Protein 4MK3 (pdb70)

Radius of gyration: 16.88 Å; Cα contacts (8 Å, |Δi|>4): 282; chains: 1; bounding box: 39×44×44 Å

Sequence (203 aa):
MKLYASQTSPYARKVRRVVLAEKKIDYEMIEENVWSPDTTIGRFNPLGKVPCLVMEDGGAVFDSRVIAEYADTLSPVSRLIPQGSREERLEEVRCCWEALADGLLDAALLARLEVTQRKESERSESWVQRQRSKIDAALTAMSTGLADDKTWCTGTHYTLADVAVGCALAYLDFRFPDIAWRDRHPNLVAFQEEKIEKRQSFIDTEPPR

CATH classification: 3.40.30.10 (+1 more: 1.20.1050.10)

Organism: Cupriavidus metallidurans (strain ATCC 43123 / DSM 2839 / NBRC 102507 / CH34) (NCBI:txid266264)

InterPro domains:
  IPR004045 Glutathione S-transferase, N-terminal [PF13409] (8-72)
  IPR004045 Glutathione S-transferase, N-terminal [PS50404] (1-78)
  IPR010987 Glutathione S-transferase, C-terminal-like [PS50405] (83-204)
  IPR036249 Thioredoxin-like superfamily [SSF52833] (1-100)
  IPR036282 Glutathione S-transferase, C-terminal domain superfamily [SSF47616] (73-201)
  IPR040079 Glutathione transferase family [SFLDS00019] (1-193)
  IPR050983 Glutathione S-transferase Omega/HSP26 [PTHR43968] (1-200)

Solvent-accessible surface area: 10642 Å² total; per-residue (Å²): 42,84,0,21,0,26,64,41,15,9,41,0,17,2,0,20,0,0,0,45,22,0,161,26,137,61,92,45,40,103,26,94,33,146,32,139,123,44,72,3,49,181,27,2,108,115,28,128,18,5,0,0,12,51,150,122,47,26,41,19,64,73,4,89,69,0,0,66,87,0,5,95,72,22,127,57,42,108,3,2,36,139,28,99,170,66,70,121,82,0,50,79,26,0,38,50,0,7,30,2,3,72,1,0,37,69,6,80,36,8,88,66,90,113,154,142,110,99,94,42,165,89,105,32,118,145,6,72,62,92,0,58,64,11,0,72,43,0,21,102,28,4,47,144,82,83,23,1,43,16,116,129,25,7,1,0,0,0,2,1,0,2,0,0,16,11,0,55,38,78,11,104,97,11,43,2,91,122,109,20,100,39,1,30,63,5,3,91,74,0,76,159,77,115,6,2,82,93,7,106,32,61,257

Secondary structure (DSSP, 8-state):
-EEEE-SS-HHHHHHHHHHHHHT---EEEE--TTSTT--GGGT-TT--S-EEE-TTS-EE-SHHHHHHHHHHS-SSS--S-SSHHHHHHHHHHHHHHHHHHHHHHHHHHHHHSS-GGG--HHHHHHHHHHHHHHHHHHHHHHTT-SBTTBSS--HHHHHHHHHHHHHHHH-TTS-HHHH-HHHHHHHHHHTTSHHHHTTPPP-

B-factor: mean 27.12, std 12.17, range [11.15, 83.04]

Nearest PDB structures (foldseek):
  4mk3-assembly1_A-2  TM=1.005E+00  e=9.012E-36  Cupriavidus metallidurans CH34
  3tou-assembly1_B  TM=9.951E-01  e=1.451E-26  Ralstonia solanacearum
  3r2q-assembly1_A-2  TM=9.434E-01  e=2.602E-17  Escherichia coli K-12
  3lfl-assembly2_C  TM=8.464E-01  e=3.043E-10  Homo sapiens
  3qag-assembly1_A  TM=8.583E-01  e=1.042E-09  Homo sapiens

Structure (mmCIF, N/CA/C/O backbone):
data_4MK3
#
_entry.id   4MK3
#
_cell.length_a   70.611
_cell.length_b   70.611
_cell.length_c   89.553
_cell.angle_alpha   90.000
_cell.angle_beta   90.000
_cell.angle_gamma   90.000
#
_symmetry.space_group_name_H-M   'P 41 21 2'
#
loop_
_entity.id
_entity.type
_entity.pdbx_description
1 polymer 'Glutathione S-transferase'
2 non-polymer 'MAGNESIUM ION'
3 non-polymer 'TETRAETHYLENE GLYCOL'
4 non-polymer L-GAMMA-GLUTAMYL-3-SU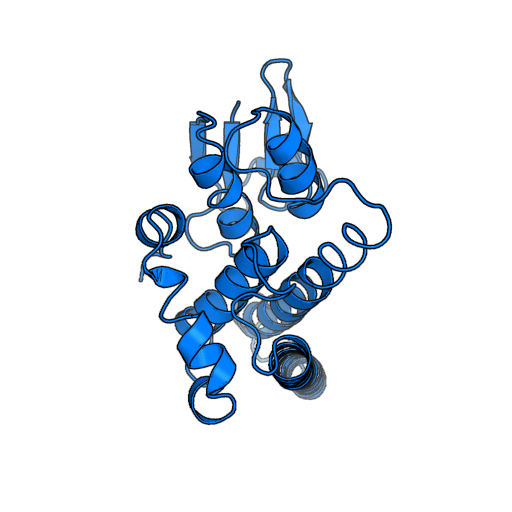LFINO-L-ALANYLGLYCINE
5 water water
#
loop_
_atom_site.group_PDB
_atom_site.id
_atom_site.type_symbol
_atom_site.label_atom_id
_atom_site.label_alt_id
_atom_site.label_comp_id
_atom_site.label_asym_id
_atom_site.label_entity_id
_atom_site.label_seq_id
_atom_site.pdbx_PDB_ins_code
_atom_site.Cartn_x
_atom_site.Cartn_y
_atom_site.Cartn_z
_atom_site.occupancy
_atom_site.B_iso_or_equiv
_atom_site.auth_seq_id
_atom_site.auth_comp_id
_atom_site.auth_asym_id
_atom_site.auth_atom_id
_atom_site.pdbx_PDB_model_num
ATOM 1 N N . MET A 1 23 ? -4.055 23.296 39.433 1.00 32.92 1 MET A N 1
ATOM 2 C CA . MET A 1 23 ? -3.964 22.006 38.684 1.00 28.15 1 MET A CA 1
ATOM 3 C C . MET A 1 23 ? -2.521 21.552 38.530 1.00 28.58 1 MET A C 1
ATOM 4 O O . MET A 1 23 ? -1.616 22.371 38.354 1.00 28.49 1 MET A O 1
ATOM 18 N N . LYS A 1 24 ? -2.326 20.242 38.547 1.00 21.02 2 LYS A N 1
ATOM 19 C CA . LYS A 1 24 ? -1.013 19.637 38.384 1.00 21.43 2 LYS A CA 1
ATOM 20 C C . LYS A 1 24 ? -1.008 18.747 37.169 1.00 22.39 2 LYS A C 1
ATOM 21 O O . LYS A 1 24 ? -1.909 17.928 36.987 1.00 21.58 2 LYS A O 1
ATOM 40 N N . LEU A 1 25 ? 0.015 18.895 36.333 1.00 18.72 3 LEU A N 1
ATOM 41 C CA . LEU A 1 25 ? 0.195 17.999 35.207 1.00 18.49 3 LEU A CA 1
ATOM 42 C C . LEU A 1 25 ? 1.399 17.112 35.442 1.00 19.46 3 LEU A C 1
ATOM 43 O O . LEU A 1 25 ? 2.537 17.591 35.533 1.00 19.86 3 LEU A O 1
ATOM 59 N N . TYR A 1 26 ? 1.124 15.820 35.557 1.00 17.83 4 TYR A N 1
ATOM 60 C CA . TYR A 1 26 ? 2.140 14.803 35.628 1.00 17.28 4 TYR A CA 1
ATOM 61 C C . TYR A 1 26 ? 2.522 14.448 34.209 1.00 18.37 4 TYR A C 1
ATOM 62 O O . TYR A 1 26 ? 1.690 14.058 33.395 1.00 18.43 4 TYR A O 1
ATOM 80 N N . ALA A 1 27 ? 3.800 14.615 33.914 1.00 17.99 5 ALA A N 1
ATOM 81 C CA . ALA A 1 27 ? 4.250 14.577 32.538 1.00 17.02 5 ALA A CA 1
ATOM 82 C C . ALA A 1 27 ? 5.740 14.392 32.505 1.00 16.81 5 ALA A C 1
ATOM 83 O O . ALA A 1 27 ? 6.362 14.240 33.522 1.00 19.96 5 ALA A O 1
ATOM 90 N N . SER A 1 28 ? 6.313 14.394 31.312 1.00 21.36 6 SER A N 1
ATOM 91 C CA . SER A 1 28 ? 7.755 14.452 31.177 1.00 21.43 6 SER A CA 1
ATOM 92 C C . SER A 1 28 ? 8.018 15.445 30.058 1.00 20.23 6 SER A C 1
ATOM 93 O O . SER A 1 28 ? 7.108 15.786 29.290 1.00 22.60 6 SER A O 1
ATOM 101 N N . GLN A 1 29 ? 9.258 15.913 29.987 1.00 21.30 7 GLN A N 1
ATOM 102 C CA . GLN A 1 29 ? 9.623 16.918 28.997 1.00 22.44 7 GLN A CA 1
ATOM 103 C C . GLN A 1 29 ? 9.823 16.301 27.618 1.00 23.46 7 GLN A C 1
ATOM 104 O O . GLN A 1 29 ? 9.914 17.031 26.622 1.00 24.08 7 GLN A O 1
ATOM 118 N N . THR A 1 30 ? 9.880 14.972 27.548 1.00 18.71 8 THR A N 1
ATOM 119 C CA . THR A 1 30 ? 10.058 14.282 26.260 1.00 19.75 8 THR A CA 1
ATOM 120 C C . THR A 1 30 ? 8.756 13.703 25.719 1.00 21.68 8 THR A C 1
ATOM 121 O O . THR A 1 30 ? 8.619 13.571 24.499 1.00 23.00 8 THR A O 1
ATOM 132 N N . SER A 1 31 ? 7.793 13.399 26.589 1.00 17.94 9 SER A N 1
ATOM 133 C CA . SER A 1 31 ? 6.560 12.718 26.188 1.00 17.69 9 SER A CA 1
ATOM 134 C C . SER A 1 31 ? 5.830 13.530 25.129 1.00 17.43 9 SER A C 1
ATOM 135 O O . SER A 1 31 ? 5.461 14.675 25.389 1.00 17.39 9 SER A O 1
ATOM 143 N N . PRO A 1 32 ? 5.597 12.935 23.944 1.00 16.86 10 PRO A N 1
ATOM 144 C CA . PRO A 1 32 ? 4.919 13.720 22.899 1.00 16.23 10 PRO A CA 1
ATOM 145 C C . PRO A 1 32 ? 3.435 13.883 23.169 1.00 15.04 10 PRO A C 1
ATOM 146 O O . PRO A 1 32 ? 2.831 14.884 22.763 1.00 15.95 10 PRO A O 1
ATOM 157 N N . TYR A 1 33 ? 2.836 12.921 23.867 1.00 15.17 11 TYR A N 1
ATOM 158 C CA . TYR A 1 33 ? 1.448 13.058 24.283 1.00 14.00 11 TYR A CA 1
ATOM 159 C C . TYR A 1 33 ? 1.324 14.163 25.317 1.00 14.05 11 TYR A C 1
ATOM 160 O O . TYR A 1 33 ? 0.360 14.930 25.302 1.00 15.19 11 TYR A O 1
ATOM 178 N N . ALA A 1 34 ? 2.271 14.220 26.240 1.00 15.66 12 ALA A N 1
ATOM 179 C CA . ALA A 1 34 ? 2.263 15.291 27.213 1.00 16.12 12 ALA A CA 1
ATOM 180 C C . ALA A 1 34 ? 2.569 16.626 26.541 1.00 14.83 12 ALA A C 1
ATOM 181 O O . ALA A 1 34 ? 2.021 17.659 26.932 1.00 15.52 12 ALA A O 1
ATOM 188 N N . ARG A 1 35 ? 3.394 16.612 25.489 1.00 15.67 13 ARG A N 1
ATOM 189 C CA . ARG A 1 35 ? 3.696 17.868 24.803 1.00 14.59 13 ARG A CA 1
ATOM 190 C C . ARG A 1 35 ? 2.443 18.436 24.157 1.00 14.82 13 ARG A C 1
ATOM 191 O O . ARG A 1 35 ? 2.213 19.635 24.190 1.00 14.73 13 ARG A O 1
ATOM 212 N N . LYS A 1 36 ? 1.625 17.563 23.582 1.00 14.32 14 LYS A N 1
ATOM 213 C CA . LYS A 1 36 ? 0.349 17.999 23.030 1.00 14.14 14 LYS A CA 1
ATOM 214 C C . LYS A 1 36 ? -0.488 18.749 24.059 1.00 14.88 14 LYS A C 1
ATOM 215 O O . LYS A 1 36 ? -1.029 19.829 23.795 1.00 14.28 14 LYS A O 1
ATOM 234 N N . VAL A 1 37 ? -0.590 18.188 25.266 1.00 14.23 15 VAL A N 1
ATOM 235 C CA . VAL A 1 37 ? -1.336 18.827 26.333 1.00 15.40 15 VAL A CA 1
ATOM 236 C C . VAL A 1 37 ? -0.697 20.146 26.762 1.00 13.43 15 VAL A C 1
ATOM 237 O O . VAL A 1 37 ? -1.380 21.133 26.968 1.00 15.91 15 VAL A O 1
ATOM 250 N N A ARG A 1 38 ? 0.626 20.140 26.888 0.36 15.21 16 ARG A N 1
ATOM 251 N N B ARG A 1 38 ? 0.617 20.163 26.897 0.64 14.63 16 ARG A N 1
ATOM 252 C CA A ARG A 1 38 ? 1.377 21.330 27.262 0.36 14.52 16 ARG A CA 1
ATOM 253 C CA B ARG A 1 38 ? 1.295 21.379 27.284 0.64 14.73 16 ARG A CA 1
ATOM 254 C C A ARG A 1 38 ? 1.194 22.465 26.248 0.36 15.56 16 ARG A C 1
ATOM 255 C C B ARG A 1 38 ? 1.127 22.483 26.242 0.64 14.71 16 ARG A C 1
ATOM 256 O O A ARG A 1 38 ? 1.077 23.632 26.626 0.36 15.99 16 ARG A O 1
ATOM 257 O O B ARG A 1 38 ? 0.957 23.649 26.594 0.64 15.52 16 ARG A O 1
ATOM 298 N N . VAL A 1 39 ? 1.154 22.116 24.969 1.00 15.36 17 VAL A N 1
ATOM 299 C CA . VAL A 1 39 ? 0.901 23.099 23.912 1.00 14.62 17 VAL A CA 1
ATOM 300 C C . VAL A 1 39 ? -0.519 23.657 24.030 1.00 14.45 17 VAL A C 1
ATOM 301 O O . VAL A 1 39 ? -0.717 24.865 23.954 1.00 15.10 17 VAL A O 1
ATOM 315 N N . VAL A 1 40 ? -1.502 22.787 24.242 1.00 14.51 18 VAL A N 1
ATOM 316 C CA . VAL A 1 40 ? -2.859 23.245 24.422 1.00 14.98 18 VAL A CA 1
ATOM 317 C C . VAL A 1 40 ? -2.914 24.204 25.618 1.00 15.48 18 VAL A C 1
ATOM 318 O O . VAL A 1 40 ? -3.456 25.300 25.532 1.00 16.79 18 VAL A O 1
ATOM 331 N N . LEU A 1 41 ? -2.358 23.809 26.757 1.00 17.52 19 LEU A N 1
ATOM 332 C CA . LEU A 1 41 ? -2.417 24.682 27.928 1.00 16.56 19 LEU A CA 1
ATOM 333 C C . LEU A 1 41 ? -1.753 26.031 27.691 1.00 17.13 19 LEU A C 1
ATOM 334 O O . LEU A 1 41 ? -2.242 27.060 28.128 1.00 18.70 19 LEU A O 1
ATOM 350 N N . ALA A 1 42 ? -0.643 26.038 26.967 1.00 16.87 20 ALA A N 1
ATOM 351 C CA . ALA A 1 42 ? 0.031 27.286 26.641 1.00 17.78 20 ALA A CA 1
ATOM 352 C C . ALA A 1 42 ? -0.809 28.154 25.696 1.00 17.99 20 ALA A C 1
ATOM 353 O O . ALA A 1 42 ? -0.945 29.354 25.902 1.00 20.21 20 ALA A O 1
ATOM 360 N N . GLU A 1 43 ? -1.362 27.530 24.663 1.00 18.52 21 GLU A N 1
ATOM 361 C CA . GLU A 1 43 ? -2.186 28.277 23.714 1.00 19.62 21 GLU A CA 1
ATOM 362 C C . GLU A 1 43 ? -3.388 28.916 24.415 1.00 20.70 21 GLU A C 1
ATOM 363 O O . GLU A 1 43 ? -3.778 30.047 24.079 1.00 22.14 21 GLU A O 1
ATOM 375 N N . LYS A 1 44 ? -3.951 28.198 25.392 1.00 20.69 22 LYS A N 1
ATOM 376 C CA . LYS A 1 44 ? -5.151 28.633 26.131 1.00 20.94 22 LYS A CA 1
ATOM 377 C C . LYS A 1 44 ? -4.819 29.589 27.294 1.00 24.33 22 LYS A C 1
ATOM 378 O O . LYS A 1 44 ? -5.722 30.167 27.920 1.00 24.89 22 LYS A O 1
ATOM 397 N N . LYS A 1 45 ? -3.529 29.734 27.585 1.00 24.56 23 LYS A N 1
ATOM 398 C CA . LYS A 1 45 ? -3.055 30.566 28.692 1.00 24.62 23 LYS A CA 1
ATOM 399 C C . LYS A 1 45 ? -3.615 30.089 30.035 1.00 25.55 23 LYS A C 1
ATOM 400 O O . LYS A 1 45 ? -4.012 30.894 30.894 1.00 27.36 23 LYS A O 1
ATOM 419 N N . ILE A 1 46 ? -3.624 28.772 30.206 1.00 23.72 24 ILE A N 1
ATOM 420 C CA . ILE A 1 46 ? -4.060 28.147 31.443 1.00 21.73 24 ILE A CA 1
ATOM 421 C C . ILE A 1 46 ? -2.851 27.821 32.312 1.00 24.01 24 ILE A C 1
ATOM 422 O O . ILE A 1 46 ? -1.948 27.107 31.879 1.00 25.41 24 ILE A O 1
ATOM 438 N N . ASP A 1 47 ? -2.869 28.309 33.547 1.00 26.24 25 ASP A N 1
ATOM 439 C CA . ASP A 1 47 ? -1.759 28.091 34.467 1.00 28.62 25 ASP A CA 1
ATOM 440 C C . ASP A 1 47 ? -1.885 26.711 35.090 1.00 30.88 25 ASP A C 1
ATOM 441 O O . ASP A 1 47 ? -2.989 26.232 35.343 1.00 31.33 25 ASP A O 1
ATOM 450 N N . TYR A 1 48 ? -0.749 26.063 35.293 1.00 24.28 26 TYR A N 1
ATOM 451 C CA . TYR A 1 48 ? -0.705 24.728 35.898 1.00 24.34 26 TYR A CA 1
ATOM 452 C C . TYR A 1 48 ? 0.694 24.459 36.425 1.00 27.25 26 TYR A C 1
ATOM 453 O O . TYR A 1 48 ? 1.658 25.125 36.024 1.00 24.39 26 TYR A O 1
ATOM 471 N N . GLU A 1 49 ? 0.792 23.545 37.385 1.00 24.65 27 GLU A N 1
ATOM 472 C CA . GLU A 1 49 ? 2.075 23.108 37.911 1.00 26.02 27 GLU A CA 1
ATOM 473 C C . GLU A 1 49 ? 2.534 21.907 37.116 1.00 26.26 27 GLU A C 1
ATOM 474 O O . GLU A 1 49 ? 1.785 20.955 36.942 1.00 24.84 27 GLU A O 1
ATOM 486 N N . MET A 1 50 ? 3.761 21.968 36.614 1.00 23.97 28 MET A N 1
ATOM 487 C CA . MET A 1 50 ? 4.358 20.892 35.855 1.00 20.70 28 MET A CA 1
ATOM 488 C C . MET A 1 50 ? 5.105 19.988 36.823 1.00 21.29 28 MET A C 1
ATOM 489 O O . MET A 1 50 ? 5.943 20.460 37.587 1.00 25.78 28 MET A O 1
ATOM 503 N N . ILE A 1 51 ? 4.803 18.692 36.797 1.00 22.14 29 ILE A N 1
ATOM 504 C CA . ILE A 1 51 ? 5.497 17.737 37.666 1.00 25.94 29 ILE A CA 1
ATOM 505 C C . ILE A 1 51 ? 6.107 16.643 36.801 1.00 25.90 29 ILE A C 1
ATOM 506 O O . ILE A 1 51 ? 5.377 15.833 36.219 1.00 23.96 29 ILE A O 1
ATOM 522 N N . GLU A 1 52 ? 7.435 16.623 36.686 1.00 25.41 30 GLU A N 1
ATOM 523 C CA . GLU A 1 52 ? 8.094 15.617 35.862 1.00 25.45 30 GLU A CA 1
ATOM 524 C C . GLU A 1 52 ? 8.003 14.310 36.611 1.00 21.52 30 GLU A C 1
ATOM 525 O O . GLU A 1 52 ? 8.337 14.259 37.801 1.00 26.82 30 GLU A O 1
ATOM 537 N N . GLU A 1 53 ? 7.572 13.264 35.920 1.00 20.16 31 GLU A N 1
ATOM 538 C CA . GLU A 1 53 ? 7.399 11.944 36.507 1.00 22.41 31 GLU A CA 1
ATOM 539 C C . GLU A 1 53 ? 7.964 10.921 35.530 1.00 20.18 31 GLU A C 1
ATOM 540 O O . GLU A 1 53 ? 7.550 10.907 34.366 1.00 24.40 31 GLU A O 1
ATOM 552 N N . ASN A 1 54 ? 8.927 10.115 35.968 1.00 21.49 32 ASN A N 1
ATOM 553 C CA . ASN A 1 54 ? 9.456 8.990 35.172 1.00 21.99 32 ASN A CA 1
ATOM 554 C C . ASN A 1 54 ? 8.653 7.715 35.366 1.00 21.22 32 ASN A C 1
ATOM 555 O O . ASN A 1 54 ? 8.879 6.938 36.311 1.00 22.36 32 ASN A O 1
ATOM 566 N N . VAL A 1 55 ? 7.726 7.502 34.439 1.00 20.29 33 VAL A N 1
ATOM 567 C CA . VAL A 1 55 ? 6.790 6.391 34.530 1.00 18.28 33 VAL A CA 1
ATOM 568 C C . VAL A 1 55 ? 7.445 5.029 34.349 1.00 18.65 33 VAL A C 1
ATOM 569 O O . VAL A 1 55 ? 6.830 4.011 34.635 1.00 21.62 33 VAL A O 1
ATOM 582 N N . TRP A 1 56 ? 8.690 5.004 33.873 1.00 19.39 34 TRP A N 1
ATOM 583 C CA . TRP A 1 56 ? 9.407 3.740 33.684 1.00 23.17 34 TRP A CA 1
ATOM 584 C C . TRP A 1 56 ? 10.260 3.355 34.880 1.00 23.91 34 TRP A C 1
ATOM 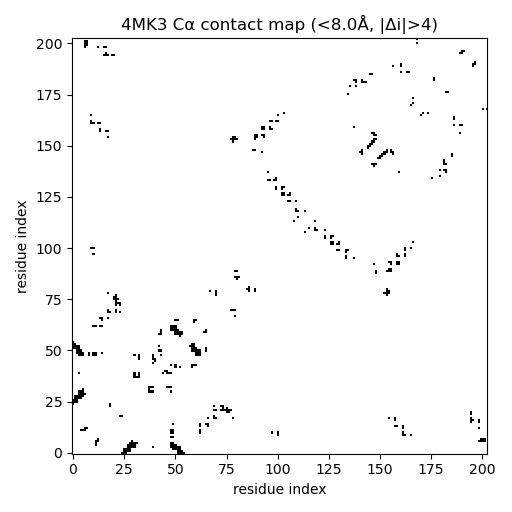585 O O . TRP A 1 56 ? 10.838 2.272 34.903 1.00 27.74 34 TRP A O 1
ATOM 606 N N . SER A 1 57 ? 10.351 4.241 35.868 1.00 22.54 35 SER A N 1
ATOM 607 C CA . SER A 1 57 ? 11.050 3.923 37.107 1.00 24.11 35 SER A CA 1
ATOM 608 C C . SER A 1 57 ? 10.209 2.986 37.973 1.00 25.60 35 SER A C 1
ATOM 609 O O . SER A 1 57 ? 8.989 3.145 38.049 1.00 24.79 35 SER A O 1
ATOM 617 N N . PRO A 1 58 ? 10.849 2.007 38.633 1.00 29.40 36 PRO A N 1
ATOM 618 C CA . PRO A 1 58 ? 10.045 1.189 39.540 1.00 34.57 36 PRO A CA 1
ATOM 619 C C . PRO A 1 58 ? 9.533 1.996 40.738 1.00 29.66 36 PRO A C 1
ATOM 620 O O . PRO A 1 58 ? 8.654 1.523 41.453 1.00 29.60 36 PRO A O 1
ATOM 631 N N . ASP A 1 59 ? 10.060 3.203 40.935 1.00 26.31 37 ASP A N 1
ATOM 632 C CA . ASP A 1 59 ? 9.628 4.078 42.027 1.00 26.67 37 ASP A CA 1
ATOM 633 C C . ASP A 1 59 ? 8.560 5.096 41.631 1.00 23.53 37 ASP A C 1
ATOM 634 O O . ASP A 1 59 ? 8.246 6.023 42.386 1.00 25.96 37 ASP A O 1
ATOM 643 N N . THR A 1 60 ? 7.991 4.941 40.448 1.00 22.22 38 THR A N 1
ATOM 644 C CA . THR A 1 60 ? 7.005 5.901 40.001 1.00 21.03 38 THR A CA 1
ATOM 645 C C . THR A 1 60 ? 5.764 5.869 40.883 1.00 22.30 38 THR A C 1
ATOM 646 O O . THR A 1 60 ? 5.371 4.815 41.353 1.00 23.64 38 THR A O 1
ATOM 657 N N . THR A 1 61 ? 5.158 7.036 41.085 1.00 24.79 39 THR A N 1
ATOM 658 C CA . THR A 1 61 ? 3.931 7.124 41.864 1.00 24.79 39 THR A CA 1
ATOM 659 C C . THR A 1 61 ? 2.760 7.502 40.983 1.00 23.84 39 THR A C 1
ATOM 660 O O . THR A 1 61 ? 1.714 7.894 41.478 1.00 22.07 39 THR A O 1
ATOM 671 N N . ILE A 1 62 ? 2.927 7.379 39.676 1.00 19.40 40 ILE A N 1
ATOM 672 C CA . ILE A 1 62 ? 1.879 7.800 38.749 1.00 18.34 40 ILE A CA 1
ATOM 673 C C . ILE A 1 62 ? 0.562 7.030 38.986 1.00 19.83 40 ILE A C 1
ATOM 674 O O . ILE A 1 62 ? -0.522 7.573 38.769 1.00 19.56 40 ILE A O 1
ATOM 690 N N . GLY A 1 63 ? 0.666 5.797 39.466 1.00 22.88 41 GLY A N 1
ATOM 691 C CA . GLY A 1 63 ? -0.494 4.952 39.713 1.00 22.71 41 GLY A CA 1
ATOM 692 C C . GLY A 1 63 ? -1.471 5.460 40.768 1.00 25.93 41 GLY A C 1
ATOM 693 O O . GLY A 1 63 ? -2.612 4.995 40.828 1.00 26.77 41 GLY A O 1
ATOM 697 N N . ARG A 1 64 ? -1.042 6.428 41.571 1.00 21.94 42 ARG A N 1
ATOM 698 C CA . ARG A 1 64 ? -1.936 7.119 42.506 1.00 26.31 42 ARG A CA 1
ATOM 699 C C . ARG A 1 64 ? -3.045 7.837 41.762 1.00 21.76 42 ARG A C 1
ATOM 700 O O . ARG A 1 64 ? -4.128 8.090 42.320 1.00 23.81 42 ARG A O 1
ATOM 721 N N . PHE A 1 65 ? -2.750 8.212 40.527 1.00 19.06 43 PHE A N 1
ATOM 722 C CA . PHE A 1 65 ? -3.578 9.138 39.774 1.00 18.59 43 PHE A CA 1
ATOM 723 C C . PHE A 1 65 ? -4.117 8.482 38.522 1.00 20.50 43 PHE A C 1
ATOM 724 O O . PHE A 1 65 ? -5.290 8.618 38.205 1.00 21.75 43 PHE A O 1
ATOM 741 N N . ASN A 1 66 ? -3.248 7.790 37.787 1.00 18.70 44 ASN A N 1
ATOM 742 C CA . ASN A 1 66 ? -3.647 7.126 36.545 1.00 16.05 44 ASN A CA 1
ATOM 743 C C . ASN A 1 66 ? -3.362 5.644 36.704 1.00 17.98 44 ASN A C 1
ATOM 744 O O . ASN A 1 66 ? -2.190 5.226 36.671 1.00 18.02 44 ASN A O 1
ATOM 755 N N . PRO A 1 67 ? -4.410 4.819 36.878 1.00 16.55 45 PRO A N 1
ATOM 756 C CA . PRO A 1 67 ? -4.172 3.382 37.030 1.00 17.36 45 PRO A CA 1
ATOM 757 C C . PRO A 1 67 ? -3.502 2.730 35.828 1.00 16.12 45 PRO A C 1
ATOM 758 O O . PRO A 1 67 ? -2.939 1.637 35.957 1.00 19.24 45 PRO A O 1
ATOM 769 N N . LEU A 1 68 ? -3.555 3.389 34.681 1.00 16.44 46 LEU A N 1
ATOM 770 C CA . LEU A 1 68 ? -2.900 2.871 33.483 1.00 15.78 46 LEU A CA 1
ATOM 771 C C . LEU A 1 68 ? -1.399 3.104 33.526 1.00 16.33 46 LEU A C 1
ATOM 772 O O . LEU A 1 68 ? -0.671 2.610 32.665 1.00 17.14 46 LEU A O 1
ATOM 788 N N . GLY A 1 69 ? -0.939 3.898 34.487 1.00 16.13 47 GLY A N 1
ATOM 789 C CA . GLY A 1 69 ? 0.488 4.071 34.678 1.00 17.05 47 GLY A CA 1
ATOM 790 C C . GLY A 1 69 ? 1.155 4.934 33.643 1.00 19.07 47 GLY A C 1
ATOM 791 O O . GLY A 1 69 ? 2.352 4.773 33.395 1.00 18.22 47 GLY A O 1
ATOM 795 N N . LYS A 1 70 ? 0.396 5.852 33.050 1.00 17.04 48 LYS A N 1
ATOM 796 C CA . LYS A 1 70 ? 0.892 6.665 31.945 1.00 16.36 48 LYS A CA 1
ATOM 797 C C . LYS A 1 70 ? 0.792 8.156 32.213 1.00 17.63 48 LYS A C 1
ATOM 798 O O . LYS A 1 70 ? -0.057 8.617 32.986 1.00 17.24 48 LYS A O 1
ATOM 817 N N . VAL A 1 71 ? 1.694 8.905 31.587 1.00 16.46 49 VAL A N 1
ATOM 818 C CA . VAL A 1 71 ? 1.569 10.349 31.489 1.00 17.49 49 VAL A CA 1
ATOM 819 C C . VAL A 1 71 ? 1.201 10.709 30.056 1.00 15.91 49 VAL A C 1
ATOM 820 O O . VAL A 1 71 ? 1.552 9.976 29.121 1.00 17.09 49 VAL A O 1
ATOM 833 N N . PRO A 1 72 ? 0.512 11.844 29.866 1.00 14.86 50 PRO A N 1
ATOM 834 C CA . PRO A 1 72 ? 0.125 12.833 30.865 1.00 15.98 50 PRO A CA 1
ATOM 835 C C . PRO A 1 72 ? -1.064 12.430 31.705 1.00 15.90 50 PRO A C 1
ATOM 836 O O . PRO A 1 72 ? -1.930 11.654 31.297 1.00 15.24 50 PRO A O 1
ATOM 847 N N . CYS A 1 73 ? -1.094 13.006 32.903 1.00 14.97 51 CYS A N 1
ATOM 848 C CA . CYS A 1 73 ? -2.243 12.887 33.783 1.00 14.43 51 CYS A CA 1
ATOM 849 C C . CYS A 1 73 ? -2.405 14.234 34.473 1.00 14.72 51 CYS A C 1
ATOM 850 O O . CYS A 1 73 ? -1.460 14.767 35.073 1.00 16.38 51 CYS A O 1
ATOM 858 N N . LEU A 1 74 ? -3.597 14.818 34.362 1.00 17.17 52 LEU A N 1
ATOM 859 C CA . LEU A 1 74 ? -3.910 16.090 34.999 1.00 17.13 52 LEU A CA 1
ATOM 860 C C . LEU A 1 74 ? -4.664 15.841 36.291 1.00 19.68 52 LEU A C 1
ATOM 861 O O . LEU A 1 74 ? -5.654 15.116 36.309 1.00 21.05 52 LEU A O 1
ATOM 877 N N . VAL A 1 75 ? -4.181 16.411 37.384 1.00 19.51 53 VAL A N 1
ATOM 878 C CA . VAL A 1 75 ? -4.794 16.223 38.678 1.00 22.74 53 VAL A CA 1
ATOM 879 C C . VAL A 1 75 ? -5.346 17.562 39.092 1.00 25.89 53 VAL A C 1
ATOM 880 O O . VAL A 1 75 ? -4.601 18.546 39.212 1.00 28.24 53 VAL A O 1
ATOM 893 N N . MET A 1 76 ? -6.659 17.592 39.299 1.00 30.74 54 MET A N 1
ATOM 894 C CA . MET A 1 76 ? -7.388 18.833 39.511 1.00 43.11 54 MET A CA 1
ATOM 895 C C . MET A 1 76 ? -7.356 19.262 40.967 1.00 42.38 54 MET A C 1
ATOM 896 O O . MET A 1 76 ? -6.928 18.510 41.864 1.00 37.99 54 MET A O 1
ATOM 910 N N . GLU A 1 77 ? -7.797 20.498 41.184 1.00 60.51 55 GLU A N 1
ATOM 911 C CA . GLU A 1 77 ? -7.754 21.132 42.498 1.00 58.60 55 GLU A CA 1
ATOM 912 C C . GLU A 1 77 ? -8.368 20.182 43.524 1.00 55.70 55 GLU A C 1
ATOM 913 O O . GLU A 1 77 ? -7.773 19.894 44.562 1.00 56.47 55 GLU A O 1
ATOM 925 N N . ASP A 1 78 ? -9.547 19.665 43.192 1.00 50.62 56 ASP A N 1
ATOM 926 C CA . ASP A 1 78 ? -10.270 18.745 44.066 1.00 52.11 56 ASP A CA 1
ATOM 927 C C . ASP A 1 78 ? -9.600 17.378 44.237 1.00 51.30 56 ASP A C 1
ATOM 928 O O . ASP A 1 78 ? -10.036 16.584 45.061 1.00 49.35 56 ASP A O 1
ATOM 937 N N . GLY A 1 79 ? -8.572 17.087 43.442 1.00 40.44 57 GLY A N 1
ATOM 938 C CA . GLY A 1 79 ? -7.890 15.805 43.536 1.00 37.62 57 GLY A CA 1
ATOM 939 C C . GLY A 1 79 ? -8.314 14.841 42.434 1.00 30.00 57 GLY A C 1
ATOM 940 O O . GLY A 1 79 ? -7.756 13.744 42.314 1.00 34.12 57 GLY A O 1
ATOM 944 N N . GLY A 1 80 ? -9.312 15.235 41.652 1.00 30.40 58 GLY A N 1
ATOM 945 C CA . GLY A 1 80 ? -9.772 14.423 40.539 1.00 29.34 58 GLY A CA 1
ATOM 946 C C . GLY A 1 80 ? -8.685 14.258 39.499 1.00 26.40 58 GLY A C 1
ATOM 947 O O . GLY A 1 80 ? -8.045 15.235 39.115 1.00 30.38 58 GLY A O 1
ATOM 951 N N . ALA A 1 81 ? -8.496 13.038 38.996 1.00 22.87 59 ALA A N 1
ATOM 952 C CA . ALA A 1 81 ? -7.457 12.764 38.007 1.00 19.39 59 ALA A CA 1
ATOM 953 C C . ALA A 1 81 ? -8.052 12.590 36.619 1.00 20.12 59 ALA A C 1
ATOM 954 O O . ALA A 1 81 ? -9.061 11.898 36.482 1.00 26.26 59 ALA A O 1
ATOM 961 N N . VAL A 1 82 ? -7.420 13.209 35.629 1.00 17.30 60 VAL A N 1
ATOM 962 C CA . VAL A 1 82 ? -7.898 13.208 34.240 1.00 16.53 60 VAL A CA 1
ATOM 963 C C . VAL A 1 82 ? -6.819 12.599 33.339 1.00 16.87 60 VAL A C 1
ATOM 964 O O . VAL A 1 82 ? -5.648 12.993 33.376 1.00 17.07 60 VAL A O 1
ATOM 977 N N . PHE A 1 83 ? -7.238 11.677 32.472 1.00 15.19 61 PHE A N 1
ATOM 978 C CA . PHE A 1 83 ? -6.375 11.059 31.474 1.00 15.31 61 PHE A CA 1
ATOM 979 C C . PHE A 1 83 ? -7.315 10.515 30.395 1.00 13.46 61 PHE A C 1
ATOM 980 O O . PHE A 1 83 ? -8.514 10.414 30.654 1.00 14.16 61 PHE A O 1
ATOM 997 N N . ASP A 1 84 ? -6.843 10.190 29.185 1.00 13.55 62 ASP A N 1
ATOM 998 C CA . ASP A 1 84 ? -5.472 10.368 28.696 1.00 13.57 62 ASP A CA 1
ATOM 999 C C . ASP A 1 84 ? -5.292 11.734 28.022 1.00 12.17 62 ASP A C 1
ATOM 1000 O O . ASP A 1 84 ? -6.063 12.659 28.275 1.00 12.84 62 ASP A O 1
ATOM 1009 N N . SER A 1 85 ? -4.277 11.871 27.159 1.00 13.24 63 SER A N 1
ATOM 1010 C CA . SER A 1 85 ? -3.986 13.171 26.551 1.00 12.62 63 SER A CA 1
ATOM 1011 C C . SER A 1 85 ? -5.152 13.751 25.784 1.00 13.08 63 SER A C 1
ATOM 1012 O O . SER A 1 85 ? -5.327 14.952 25.766 1.00 14.32 63 SER A O 1
ATOM 1020 N N . ARG A 1 86 ? -5.942 12.914 25.135 1.00 13.66 64 ARG A N 1
ATOM 1021 C CA . ARG A 1 86 ? -7.080 13.428 24.369 1.00 13.34 64 ARG A CA 1
ATOM 1022 C C . ARG A 1 86 ? -8.152 13.996 25.269 1.00 14.47 64 ARG A C 1
ATOM 1023 O O . ARG A 1 86 ? -8.768 15.027 24.960 1.00 16.27 64 ARG A O 1
ATOM 1044 N N . VAL A 1 87 ? -8.374 13.328 26.401 1.00 15.56 65 VAL A N 1
ATOM 1045 C CA . VAL A 1 87 ? -9.373 13.774 27.350 1.00 15.34 65 VAL A CA 1
ATOM 1046 C C . VAL A 1 87 ? -8.932 15.075 28.020 1.00 14.57 65 VAL A C 1
ATOM 1047 O O . VAL A 1 87 ? -9.722 15.992 28.227 1.00 15.14 65 VAL A O 1
ATOM 1060 N N . ILE A 1 88 ? -7.648 15.163 28.346 1.00 14.87 66 ILE A N 1
ATOM 1061 C CA . ILE A 1 88 ? -7.100 16.371 28.940 1.00 16.18 66 ILE A CA 1
ATOM 1062 C C . ILE A 1 88 ? -7.160 17.543 27.955 1.00 15.95 66 ILE A C 1
ATOM 1063 O O . ILE A 1 88 ? -7.562 18.651 28.318 1.00 17.49 66 ILE A O 1
ATOM 1079 N N . ALA A 1 89 ? -6.791 17.287 26.706 1.00 15.79 67 ALA A N 1
ATOM 1080 C CA . ALA A 1 89 ? -6.840 18.349 25.694 1.00 16.35 67 ALA A CA 1
ATOM 1081 C C . ALA A 1 89 ? -8.251 18.894 25.494 1.00 16.50 67 ALA A C 1
ATOM 1082 O O . ALA A 1 89 ? -8.458 20.107 25.447 1.00 19.09 67 ALA A O 1
ATOM 1089 N N . GLU A 1 90 ? -9.225 17.995 25.364 1.00 16.85 68 GLU A N 1
ATOM 1090 C CA . GLU A 1 90 ? -10.626 18.383 25.189 1.00 18.64 68 GLU A CA 1
ATOM 1091 C C . GLU A 1 90 ? -11.147 19.207 26.360 1.00 20.64 68 GLU A C 1
ATOM 1092 O O . GLU A 1 90 ? -11.842 20.204 26.188 1.00 21.99 68 GLU A O 1
ATOM 1104 N N . TYR A 1 91 ? -10.814 18.777 27.566 1.00 19.70 69 TYR A N 1
ATOM 1105 C CA . TYR A 1 91 ? -11.247 19.497 28.739 1.00 22.64 69 TYR A CA 1
ATOM 1106 C C . TYR A 1 91 ? -10.561 20.865 28.842 1.00 21.11 69 TYR A C 1
ATOM 1107 O O . TYR A 1 91 ? -11.218 21.870 29.114 1.00 22.66 69 TYR A O 1
ATOM 1125 N N . ALA A 1 92 ? -9.251 20.910 28.609 1.00 18.50 70 ALA A N 1
ATOM 1126 C CA . ALA A 1 92 ? -8.526 22.176 28.683 1.00 21.08 70 ALA A CA 1
ATOM 1127 C C . ALA A 1 92 ? -9.093 23.218 27.712 1.00 19.60 70 ALA A C 1
ATOM 1128 O O . ALA A 1 92 ? -9.154 24.401 28.016 1.00 20.54 70 ALA A O 1
ATOM 1135 N N . ASP A 1 93 ? -9.498 22.775 26.523 1.00 19.26 71 ASP A N 1
ATOM 1136 C CA . ASP A 1 93 ? -10.075 23.698 25.559 1.00 20.02 71 ASP A CA 1
ATOM 1137 C C . ASP A 1 93 ? -11.322 24.419 26.078 1.00 20.48 71 ASP A C 1
ATOM 1138 O O . ASP A 1 93 ? -11.639 25.516 25.631 1.00 22.24 71 ASP A O 1
ATOM 1147 N N . THR A 1 94 ? -12.035 23.807 27.025 1.00 21.73 72 THR A N 1
ATOM 1148 C CA . THR A 1 94 ? -13.242 24.434 27.571 1.00 24.30 72 THR A CA 1
ATOM 1149 C C . THR A 1 94 ? -12.943 25.397 28.711 1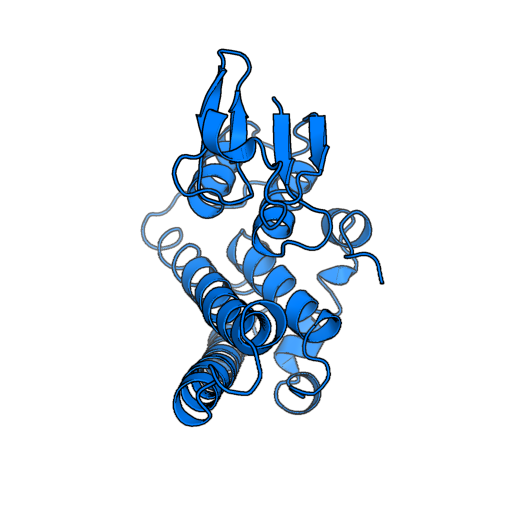.00 24.45 72 THR A C 1
ATOM 1150 O O . THR A 1 94 ? -13.827 26.131 29.162 1.00 28.07 72 THR A O 1
ATOM 1161 N N . LEU A 1 95 ? -11.707 25.403 29.197 1.00 27.53 73 LEU A N 1
ATOM 1162 C CA . LEU A 1 95 ? -11.413 26.142 30.428 1.00 27.59 73 LEU A CA 1
ATOM 1163 C C . LEU A 1 95 ? -11.176 27.645 30.231 1.00 30.23 73 LEU A C 1
ATOM 1164 O O . LEU A 1 95 ? -11.171 28.413 31.192 1.00 34.29 73 LEU A O 1
ATOM 1180 N N . SER A 1 96 ? -10.976 28.049 28.981 1.00 27.38 74 SER A N 1
ATOM 1181 C CA . SER A 1 96 ? -10.782 29.451 28.656 1.00 30.56 74 SER A CA 1
ATOM 1182 C C . SER A 1 96 ? -11.346 29.737 27.267 1.00 29.54 74 SER A C 1
ATOM 1183 O O . SER A 1 96 ? -11.337 28.858 26.407 1.00 27.71 74 SER A O 1
ATOM 1191 N N . PRO A 1 97 ? -11.815 30.971 27.036 1.00 34.73 75 PRO A N 1
ATOM 1192 C CA . PRO A 1 97 ? -12.266 31.345 25.691 1.00 36.24 75 PRO A CA 1
ATOM 1193 C C . PRO A 1 97 ? -11.102 31.689 24.772 1.00 38.09 75 PRO A C 1
ATOM 1194 O O . PRO A 1 97 ? -11.301 31.905 23.574 1.00 37.07 75 PRO A O 1
ATOM 1205 N N . VAL A 1 98 ? -9.894 31.720 25.325 1.00 31.12 76 VAL A N 1
ATOM 1206 C CA . VAL A 1 98 ? -8.707 32.058 24.558 1.00 37.56 76 VAL A CA 1
ATOM 1207 C C . VAL A 1 98 ? -8.338 30.908 23.629 1.00 34.92 76 VAL A C 1
ATOM 1208 O O . VAL A 1 98 ? -8.287 29.751 24.053 1.00 30.37 76 VAL A O 1
ATOM 1221 N N . SER A 1 99 ? -8.103 31.235 22.361 1.00 31.76 77 SER A N 1
ATOM 1222 C CA . SER A 1 99 ? -7.555 30.278 21.403 1.00 31.65 77 SER A CA 1
ATOM 1223 C C . SER A 1 99 ? -8.326 28.960 21.396 1.00 27.78 77 SER A C 1
ATOM 1224 O O . SER A 1 99 ? -7.795 27.919 21.766 1.00 27.96 77 SER A O 1
ATOM 1232 N N . ARG A 1 100 ? -9.584 29.011 20.987 1.00 29.43 78 ARG A N 1
ATOM 1233 C CA . ARG A 1 100 ? -10.370 27.795 20.801 1.00 33.68 78 ARG A CA 1
ATOM 1234 C C . ARG A 1 100 ? -9.703 26.844 19.801 1.00 21.66 78 ARG A C 1
ATOM 1235 O O . ARG A 1 100 ? -9.461 27.230 18.660 1.00 27.85 78 ARG A O 1
ATOM 1256 N N . LEU A 1 101 ? -9.444 25.606 20.222 1.00 17.94 79 LEU A N 1
ATOM 1257 C CA . LEU A 1 101 ? -8.701 24.623 19.420 1.00 16.11 79 LEU A CA 1
ATOM 1258 C C . LEU A 1 101 ? -9.525 23.461 18.904 1.00 21.25 79 LEU A C 1
ATOM 1259 O O . LEU A 1 101 ? -9.0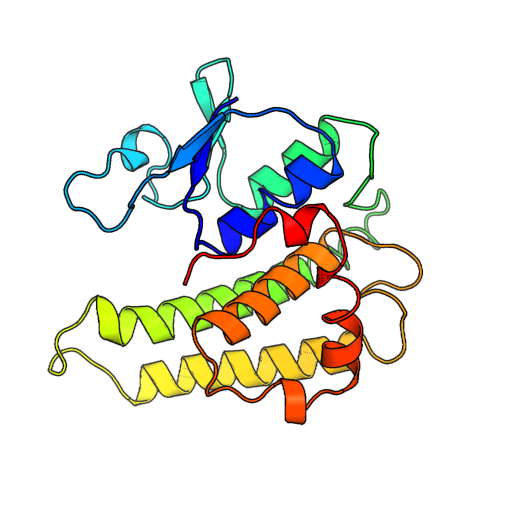78 22.720 18.030 1.00 17.98 79 LEU A O 1
ATOM 1275 N N . ILE A 1 102 ? -10.723 23.283 19.428 1.00 17.17 80 ILE A N 1
ATOM 1276 C CA . ILE A 1 102 ? -11.621 22.251 18.939 1.00 16.71 80 ILE A CA 1
ATOM 1277 C C . ILE A 1 102 ? -12.900 22.947 18.485 1.00 20.07 80 ILE A C 1
ATOM 1278 O O . ILE A 1 102 ? -13.570 23.617 19.289 1.00 22.79 80 ILE A O 1
ATOM 1294 N N . PRO A 1 103 ? -13.256 22.817 17.200 1.00 19.05 81 PRO A N 1
ATOM 1295 C CA . PRO A 1 103 ? -14.440 23.510 16.671 1.00 22.05 81 PRO A CA 1
ATOM 1296 C C . PRO A 1 103 ? -15.755 23.090 17.302 1.00 24.15 81 PRO A C 1
ATOM 1297 O O . PRO A 1 103 ? -15.844 21.982 17.825 1.00 25.50 81 PRO A O 1
ATOM 1308 N N . GLN A 1 104 ? -16.758 23.969 17.209 1.00 28.53 82 GLN A N 1
ATOM 1309 C CA . GLN A 1 104 ? -18.113 23.705 17.681 1.00 33.34 82 GLN A CA 1
ATOM 1310 C C . GLN A 1 104 ? -18.883 22.677 16.851 1.00 33.85 82 GLN A C 1
ATOM 1311 O O . GLN A 1 104 ? -19.612 21.855 17.402 1.00 43.53 82 GLN A O 1
ATOM 1325 N N . GLY A 1 105 ? -18.783 22.751 15.528 1.00 33.29 83 GLY A N 1
ATOM 1326 C CA . GLY A 1 105 ? -19.606 21.891 14.686 1.00 36.40 83 GLY A CA 1
ATOM 1327 C C . GLY A 1 105 ? -19.236 20.419 14.815 1.00 36.17 83 GLY A C 1
ATOM 1328 O O . GLY A 1 105 ? -18.070 20.107 14.914 1.00 30.90 83 GLY A O 1
ATOM 1332 N N . SER A 1 106 ? -20.231 19.531 14.813 1.00 32.05 84 SER A N 1
ATOM 1333 C CA . SER A 1 106 ? -20.020 18.091 14.949 1.00 34.70 84 SER A CA 1
ATOM 1334 C C . SER A 1 106 ? -19.129 17.529 13.830 1.00 22.11 84 SER A C 1
ATOM 1335 O O . SER A 1 106 ? -18.250 16.711 14.056 1.00 23.57 84 SER A O 1
ATOM 1343 N N . ARG A 1 107 ? -19.377 17.992 12.608 1.00 25.77 85 ARG A N 1
ATOM 1344 C CA . ARG A 1 107 ? -18.569 17.550 11.477 1.00 25.37 85 ARG A CA 1
ATOM 1345 C C . ARG A 1 107 ? -17.145 18.090 11.544 1.00 21.54 85 ARG A C 1
ATOM 1346 O O . ARG A 1 107 ? -16.181 17.391 11.252 1.00 22.21 85 ARG A O 1
ATOM 1367 N N A GLU A 1 108 ? -17.036 19.339 11.963 0.55 24.12 86 GLU A N 1
ATOM 1368 N N B GLU A 1 108 ? -16.978 19.359 11.918 0.45 23.64 86 GLU A N 1
ATOM 1369 C CA A GLU A 1 108 ? -15.756 20.003 12.055 0.55 21.25 86 GLU A CA 1
ATOM 1370 C CA B GLU A 1 108 ? -15.625 19.919 12.017 0.45 19.45 86 GLU A CA 1
ATOM 1371 C C A GLU A 1 108 ? -14.938 19.407 13.207 0.55 19.54 86 GLU A C 1
ATOM 1372 C C B GLU A 1 108 ? -14.893 19.335 13.216 0.45 19.61 86 GLU A C 1
ATOM 1373 O O A GLU A 1 108 ? -13.731 19.195 13.094 0.55 18.78 86 GLU A O 1
ATOM 1374 O O B GLU A 1 108 ? -13.685 19.093 13.161 0.45 17.94 86 GLU A O 1
ATOM 1397 N N . ARG A 1 109 ? -15.627 19.100 14.299 1.00 22.98 87 ARG A N 1
ATOM 1398 C CA . ARG A 1 109 ? -15.051 18.422 15.445 1.00 20.72 87 ARG A CA 1
ATOM 1399 C C . ARG A 1 109 ? -14.573 17.028 15.048 1.00 17.70 87 ARG A C 1
ATOM 1400 O O . ARG A 1 109 ? -13.473 16.618 15.404 1.00 18.37 87 ARG A O 1
ATOM 1422 N N . LEU A 1 110 ? -15.396 16.300 14.293 1.00 18.75 88 LEU A N 1
ATOM 1423 C CA . LEU A 1 110 ? -14.997 14.982 13.792 1.00 18.00 88 LEU A CA 1
ATOM 1424 C C . LEU A 1 110 ? -13.652 15.049 13.065 1.00 15.46 88 LEU A C 1
ATOM 1425 O O . LEU A 1 110 ? -12.761 14.245 13.292 1.00 16.17 88 LEU A O 1
ATOM 1441 N N A GLU A 1 111 ? -13.534 16.002 12.144 0.46 17.16 89 GLU A N 1
ATOM 1442 N N B GLU A 1 111 ? -13.545 16.015 12.162 0.54 17.18 89 GLU A N 1
ATOM 1443 C CA A GLU A 1 111 ? -12.309 16.148 11.369 0.46 17.23 89 GLU A CA 1
ATOM 1444 C CA B GLU A 1 111 ? -12.349 16.181 11.357 0.54 17.54 89 GLU A CA 1
ATOM 1445 C C A GLU A 1 111 ? -11.106 16.354 12.280 0.46 14.93 89 GLU A C 1
ATOM 1446 C C B GLU A 1 111 ? -11.113 16.399 12.235 0.54 14.50 89 GLU A C 1
ATOM 1447 O O A GLU A 1 111 ? -10.099 15.669 12.172 0.46 13.73 89 GLU A O 1
ATOM 1448 O O B GLU A 1 111 ? -10.094 15.755 12.064 0.54 15.83 89 GLU A O 1
ATOM 1471 N N . VAL A 1 112 ? -11.225 17.296 13.201 1.00 14.08 90 VAL A N 1
ATOM 1472 C CA . VAL A 1 112 ? -10.131 17.582 14.119 1.00 14.70 90 VAL A CA 1
ATOM 1473 C C . VAL A 1 112 ? -9.790 16.389 14.996 1.00 14.86 90 VAL A C 1
ATOM 1474 O O . VAL A 1 112 ? -8.611 16.099 15.207 1.00 14.40 90 VAL A O 1
ATOM 1488 N N . ARG A 1 113 ? -10.799 15.692 15.506 1.00 13.57 91 ARG A N 1
ATOM 1489 C CA . ARG A 1 113 ? -10.510 14.564 16.371 1.00 14.12 91 ARG A CA 1
ATOM 1490 C C . ARG A 1 113 ? -9.928 13.375 15.596 1.00 12.34 91 ARG A C 1
ATOM 1491 O O . ARG A 1 113 ? -9.118 12.622 16.147 1.00 13.51 91 ARG A O 1
ATOM 1512 N N A CYS A 1 114 ? -10.295 13.214 14.336 0.68 13.60 92 CYS A N 1
ATOM 1513 N N B CYS A 1 114 ? -10.345 13.223 14.335 0.32 13.44 92 CYS A N 1
ATOM 1514 C CA A CYS A 1 114 ? -9.693 12.158 13.541 0.68 15.70 92 CYS A CA 1
ATOM 1515 C CA B CYS A 1 114 ? -9.766 12.246 13.401 0.32 15.43 92 CYS A CA 1
ATOM 1516 C C A CYS A 1 114 ? -8.223 12.475 13.233 0.68 12.34 92 CYS A C 1
ATOM 1517 C C B CYS A 1 114 ? -8.267 12.488 13.234 0.32 13.24 92 CYS A C 1
ATOM 1518 O O A CYS A 1 114 ? -7.363 11.601 13.317 0.68 15.22 92 CYS A O 1
ATOM 1519 O O B CYS A 1 114 ? -7.454 11.576 13.368 0.32 13.49 92 CYS A O 1
ATOM 1534 N N . TRP A 1 115 ? -7.915 13.730 12.933 1.00 13.15 93 TRP A N 1
ATOM 1535 C CA . TRP A 1 115 ? -6.534 14.152 12.813 1.00 13.70 93 TRP A CA 1
ATOM 1536 C C . TRP A 1 115 ? -5.756 13.838 14.080 1.00 12.88 93 TRP A C 1
ATOM 1537 O O . TRP A 1 115 ? -4.619 13.362 14.024 1.00 12.98 93 TRP A O 1
ATOM 1559 N N . GLU A 1 116 ? -6.332 14.128 15.240 1.00 12.74 94 GLU A N 1
ATOM 1560 C CA . GLU A 1 116 ? -5.656 13.844 16.500 1.00 13.68 94 GLU A CA 1
ATOM 1561 C C . GLU A 1 116 ? -5.415 12.344 16.658 1.00 12.76 94 GLU A C 1
ATOM 1562 O O . GLU A 1 116 ? -4.348 11.921 17.083 1.00 13.61 94 GLU A O 1
ATOM 1574 N N . ALA A 1 117 ? -6.401 11.540 16.298 1.00 12.72 95 ALA A N 1
ATOM 1575 C CA . ALA A 1 117 ? -6.246 10.081 16.371 1.00 13.29 95 ALA A CA 1
ATOM 1576 C C . ALA A 1 117 ? -5.152 9.588 15.430 1.00 14.11 95 ALA A C 1
ATOM 1577 O O . ALA A 1 117 ? -4.421 8.636 15.755 1.00 14.15 95 ALA A O 1
ATOM 1584 N N . LEU A 1 118 ? -5.047 10.187 14.259 1.00 13.36 96 LEU A N 1
ATOM 1585 C CA . LEU A 1 118 ? -4.005 9.821 13.313 1.00 13.53 96 LEU A CA 1
ATOM 1586 C C . LEU A 1 118 ? -2.631 10.122 13.893 1.00 14.47 96 LEU A C 1
ATOM 1587 O O . LEU A 1 118 ? -1.721 9.290 13.843 1.00 14.45 96 LEU A O 1
ATOM 1603 N N . ALA A 1 119 ? -2.457 11.320 14.437 1.00 13.37 97 ALA A N 1
ATOM 1604 C CA . ALA A 1 119 ? -1.186 11.713 15.035 1.00 13.00 97 ALA A CA 1
ATOM 1605 C C . ALA A 1 119 ? -0.836 10.853 16.249 1.00 15.17 97 ALA A C 1
ATOM 1606 O O . ALA A 1 119 ? 0.289 10.377 16.392 1.00 14.58 97 ALA A O 1
ATOM 1613 N N . ASP A 1 120 ? -1.814 10.641 17.116 1.00 14.95 98 ASP A N 1
ATOM 1614 C CA . ASP A 1 120 ? -1.605 9.839 18.316 1.00 13.67 98 ASP A CA 1
ATOM 1615 C C . ASP A 1 120 ? -1.275 8.400 17.914 1.00 14.99 98 ASP A C 1
ATOM 1616 O O . ASP A 1 120 ? -0.487 7.730 18.576 1.00 15.43 98 ASP A O 1
ATOM 1625 N N . GLY A 1 121 ? -1.907 7.915 16.855 1.00 14.05 99 GLY A N 1
ATOM 1626 C CA . GLY A 1 121 ? -1.625 6.565 16.367 1.00 14.79 99 GLY A CA 1
ATOM 1627 C C . GLY A 1 121 ? -0.232 6.391 15.819 1.00 15.00 99 GLY A C 1
ATOM 1628 O O . GLY A 1 121 ? 0.411 5.330 15.996 1.00 15.80 99 GLY A O 1
ATOM 1632 N N . LEU A 1 122 ? 0.261 7.410 15.131 1.00 13.07 100 LEU A N 1
ATOM 1633 C CA . LEU A 1 122 ? 1.652 7.443 14.692 1.00 14.53 100 LEU A CA 1
ATOM 1634 C C . LEU A 1 122 ? 2.554 7.357 15.943 1.00 15.59 100 LEU A C 1
ATOM 1635 O O . LEU A 1 122 ? 3.491 6.538 15.996 1.00 16.68 100 LEU A O 1
ATOM 1651 N N . LEU A 1 123 ? 2.265 8.171 16.960 1.00 14.76 101 LEU A N 1
ATOM 1652 C CA . LEU A 1 123 ? 3.009 8.100 18.211 1.00 15.21 101 LEU A CA 1
ATOM 1653 C C . LEU A 1 123 ? 2.938 6.729 18.877 1.00 15.37 101 LEU A C 1
ATOM 1654 O O . LEU A 1 123 ? 3.953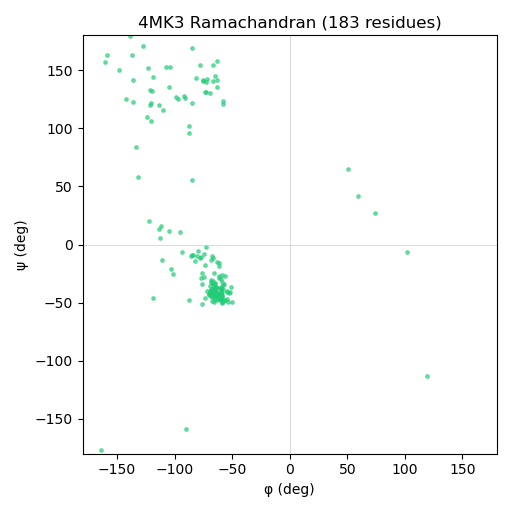 6.244 19.384 1.00 16.01 101 LEU A O 1
ATOM 1670 N N . ASP A 1 124 ? 1.764 6.097 18.872 1.00 13.99 102 ASP A N 1
ATOM 1671 C CA . ASP A 1 124 ? 1.634 4.783 19.506 1.00 15.21 102 ASP A CA 1
ATOM 1672 C C . ASP A 1 124 ? 2.612 3.803 18.857 1.00 15.48 102 ASP A C 1
ATOM 1673 O O . ASP A 1 124 ? 3.265 3.025 19.546 1.00 16.43 102 ASP A O 1
ATOM 1682 N N . ALA A 1 125 ? 2.693 3.851 17.532 1.00 15.42 103 ALA A N 1
ATOM 1683 C CA . ALA A 1 125 ? 3.563 2.957 16.780 1.00 16.17 103 ALA A CA 1
ATOM 1684 C C . ALA A 1 125 ? 5.033 3.290 17.044 1.00 15.98 103 ALA A C 1
ATOM 1685 O O . ALA A 1 125 ? 5.869 2.394 17.214 1.00 17.95 103 ALA A O 1
ATOM 1692 N N . ALA A 1 126 ? 5.345 4.579 17.078 1.00 16.80 104 ALA A N 1
ATOM 1693 C CA . ALA A 1 126 ? 6.710 5.016 17.336 1.00 17.51 104 ALA A CA 1
ATOM 1694 C C . ALA A 1 126 ? 7.157 4.603 18.741 1.00 17.37 104 ALA A C 1
ATOM 1695 O O . ALA A 1 126 ? 8.280 4.119 18.927 1.00 20.42 104 ALA A O 1
ATOM 1702 N N . LEU A 1 127 ? 6.300 4.795 19.745 1.00 18.52 105 LEU A N 1
ATOM 1703 C CA . LEU A 1 127 ? 6.625 4.353 21.086 1.00 18.47 105 LEU A CA 1
ATOM 1704 C C . LEU A 1 127 ? 6.881 2.859 21.145 1.00 20.99 105 LEU A C 1
ATOM 1705 O O . LEU A 1 127 ? 7.824 2.417 21.772 1.00 20.78 105 LEU A O 1
ATOM 1721 N N . LEU A 1 128 ? 6.027 2.073 20.510 1.00 18.90 106 LEU A N 1
ATOM 1722 C CA . LEU A 1 128 ? 6.243 0.633 20.490 1.00 18.62 106 LEU A CA 1
ATOM 1723 C C . LEU A 1 128 ? 7.562 0.258 19.845 1.00 21.77 106 LEU A C 1
ATOM 1724 O O . LEU A 1 128 ? 8.257 -0.662 20.308 1.00 21.76 106 LEU A O 1
ATOM 1740 N N . ALA A 1 129 ? 7.926 0.958 18.775 1.00 20.97 107 ALA A N 1
ATOM 1741 C CA . ALA A 1 129 ? 9.195 0.672 18.123 1.00 21.55 107 ALA A CA 1
ATOM 1742 C C . ALA A 1 129 ? 10.354 1.029 19.034 1.00 22.47 107 ALA A C 1
ATOM 1743 O O . ALA A 1 129 ? 11.341 0.304 19.083 1.00 25.81 107 ALA A O 1
ATOM 1750 N N . ARG A 1 130 ? 10.233 2.129 19.768 1.00 23.08 108 ARG A N 1
ATOM 1751 C CA . ARG A 1 130 ? 11.285 2.514 20.702 1.00 24.36 108 ARG A CA 1
ATOM 1752 C C . ARG A 1 130 ? 11.358 1.562 21.911 1.00 24.50 108 ARG A C 1
ATOM 1753 O O . ARG A 1 130 ? 12.439 1.158 22.350 1.00 27.51 108 ARG A O 1
ATOM 1774 N N . LEU A 1 131 ? 10.195 1.213 22.455 1.00 24.27 109 LEU A N 1
ATOM 1775 C CA . LEU A 1 131 ? 10.146 0.351 23.631 1.00 23.66 109 LEU A CA 1
ATOM 1776 C C . LEU A 1 131 ? 10.662 -1.058 23.345 1.00 25.55 109 LEU A C 1
ATOM 1777 O O . LEU A 1 131 ? 11.122 -1.744 24.245 1.00 26.48 109 LEU A O 1
ATOM 1793 N N . GLU A 1 132 ? 10.607 -1.490 22.087 1.00 24.64 110 GLU A N 1
ATOM 1794 C CA . GLU A 1 132 ? 11.132 -2.801 21.741 1.00 25.12 110 GLU A CA 1
ATOM 1795 C C . GLU A 1 132 ? 12.611 -2.885 22.110 1.00 27.45 110 GLU A C 1
ATOM 1796 O O . GLU A 1 132 ? 13.109 -3.940 22.480 1.00 29.43 110 GLU A O 1
ATOM 1808 N N . VAL A 1 133 ? 13.298 -1.751 22.016 1.00 28.62 111 VAL A N 1
ATOM 1809 C CA . VAL A 1 133 ? 14.709 -1.661 22.347 1.00 30.01 111 VAL A CA 1
ATOM 1810 C C . VAL A 1 133 ? 14.924 -1.361 23.831 1.00 32.26 111 VAL A C 1
ATOM 1811 O O . VAL A 1 133 ? 15.717 -2.019 24.498 1.00 35.14 111 VAL A O 1
ATOM 1824 N N . THR A 1 134 ? 14.209 -0.371 24.355 1.00 30.22 112 THR A N 1
ATOM 1825 C CA . THR A 1 134 ? 14.494 0.084 25.716 1.00 34.03 112 THR A CA 1
ATOM 1826 C C . THR A 1 134 ? 13.975 -0.851 26.814 1.00 33.11 112 THR A C 1
ATOM 1827 O O . THR A 1 134 ? 14.516 -0.863 27.922 1.00 34.87 112 THR A O 1
ATOM 1838 N N . GLN A 1 135 ? 12.947 -1.644 26.513 1.00 33.84 113 GLN A N 1
ATOM 1839 C CA . GLN A 1 135 ? 12.308 -2.492 27.533 1.00 33.26 113 GLN A CA 1
ATOM 1840 C C . GLN A 1 135 ? 12.508 -3.989 27.331 1.00 39.37 113 GLN A C 1
ATOM 1841 O O . GLN A 1 135 ? 11.950 -4.801 28.076 1.00 40.68 113 GLN A O 1
ATOM 1855 N N . ARG A 1 136 ? 13.316 -4.363 26.345 1.00 36.48 114 ARG A N 1
ATOM 1856 C CA . ARG A 1 136 ? 13.570 -5.770 26.064 1.00 34.63 114 ARG A CA 1
ATOM 1857 C C . ARG A 1 136 ? 15.037 -6.015 25.805 1.00 40.57 114 ARG A C 1
ATOM 1858 O O . ARG A 1 136 ? 15.691 -5.208 25.153 1.00 36.51 114 ARG A O 1
ATOM 1879 N N . LYS A 1 137 ? 15.533 -7.139 26.305 1.00 43.39 115 LYS A N 1
ATOM 1880 C CA . LYS A 1 137 ? 16.843 -7.642 25.922 1.00 47.35 115 LYS A CA 1
ATOM 1881 C C . LYS A 1 137 ? 16.753 -8.030 24.455 1.00 42.41 115 LYS A C 1
ATOM 1882 O O . LYS A 1 137 ? 15.672 -8.350 23.974 1.00 41.64 115 LYS A O 1
ATOM 1901 N N . GLU A 1 138 ? 17.881 -8.023 23.749 1.00 46.42 116 GLU A N 1
ATOM 1902 C CA . GLU A 1 138 ? 17.895 -8.395 22.337 1.00 47.01 116 GLU A CA 1
ATOM 1903 C C . GLU A 1 138 ? 17.191 -9.735 22.101 1.00 44.72 116 GLU A C 1
ATOM 1904 O O . GLU A 1 138 ? 16.502 -9.914 21.094 1.00 42.90 116 GLU A O 1
ATOM 1916 N N . SER A 1 139 ? 17.349 -10.662 23.042 1.00 44.59 117 SER A N 1
ATOM 1917 C CA . SER A 1 139 ? 16.761 -11.993 22.916 1.00 44.75 117 SER A CA 1
ATOM 1918 C C . SER A 1 139 ? 15.245 -12.001 23.118 1.00 50.86 117 SER A C 1
ATOM 1919 O O . SER A 1 139 ? 14.613 -13.044 23.019 1.00 50.13 117 SER A O 1
ATOM 1927 N N . GLU A 1 140 ? 14.665 -10.844 23.410 1.00 39.03 118 GLU A N 1
ATOM 1928 C CA . GLU A 1 140 ? 13.223 -10.739 23.616 1.00 37.42 118 GLU A CA 1
AT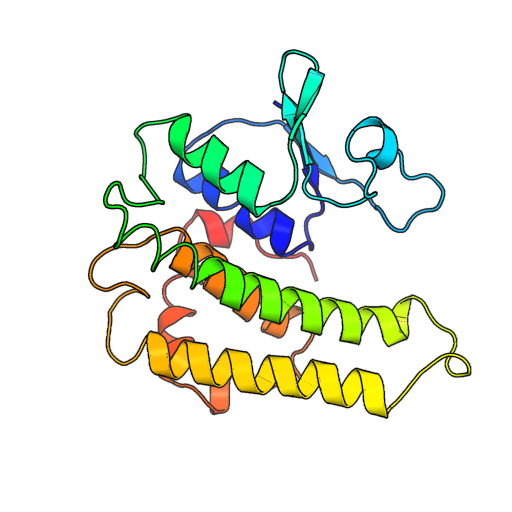OM 1929 C C . GLU A 1 140 ? 12.569 -9.903 22.522 1.00 36.20 118 GLU A C 1
ATOM 1930 O O . GLU A 1 140 ? 11.412 -9.501 22.662 1.00 39.61 118 GLU A O 1
ATOM 1942 N N . ARG A 1 141 ? 13.288 -9.638 21.434 1.00 37.16 119 ARG A N 1
ATOM 1943 C CA . ARG A 1 141 ? 12.790 -8.719 20.401 1.00 34.43 119 ARG A CA 1
ATOM 1944 C C . ARG A 1 141 ? 12.265 -9.410 19.147 1.00 34.83 119 ARG A C 1
ATOM 1945 O O . ARG A 1 141 ? 12.693 -10.514 18.808 1.00 38.65 119 ARG A O 1
ATOM 1966 N N . SER A 1 142 ? 11.333 -8.736 18.468 1.00 31.82 120 SER A N 1
ATOM 1967 C CA . SER A 1 142 ? 10.729 -9.231 17.235 1.00 31.62 120 SER A CA 1
ATOM 1968 C C . SER A 1 142 ? 10.961 -8.273 16.073 1.00 30.87 120 SER A C 1
ATOM 1969 O O . SER A 1 142 ? 10.564 -7.103 16.120 1.00 29.36 120 SER A O 1
ATOM 1977 N N . GLU A 1 143 ? 11.602 -8.776 15.021 1.00 33.05 121 GLU A N 1
ATOM 1978 C CA . GLU A 1 143 ? 11.837 -7.975 13.833 1.00 34.11 121 GLU A CA 1
ATOM 1979 C C . GLU A 1 143 ? 10.525 -7.667 13.136 1.00 31.15 121 GLU A C 1
ATOM 1980 O O . GLU A 1 143 ? 10.312 -6.550 12.691 1.00 30.50 121 GLU A O 1
ATOM 1992 N N . SER A 1 144 ? 9.648 -8.664 13.041 1.00 30.54 122 SER A N 1
ATOM 1993 C CA . SER A 1 144 ? 8.374 -8.487 12.357 1.00 29.42 122 SER A CA 1
ATOM 1994 C C . SER A 1 144 ? 7.467 -7.474 13.071 1.00 27.52 122 SER A C 1
ATOM 1995 O O . SER A 1 144 ? 6.760 -6.705 12.428 1.00 26.36 122 SER A O 1
ATOM 2003 N N . TRP A 1 145 ? 7.485 -7.455 14.398 1.00 28.16 123 TRP A N 1
ATOM 2004 C CA . TRP A 1 145 ? 6.666 -6.490 15.130 1.00 26.32 123 TRP A CA 1
ATOM 2005 C C . TRP A 1 145 ? 7.153 -5.077 14.872 1.00 24.79 123 TRP A C 1
ATOM 2006 O O . TRP A 1 145 ? 6.360 -4.168 14.632 1.00 23.43 123 TRP A O 1
ATOM 2027 N N . VAL A 1 146 ? 8.462 -4.874 14.920 1.00 25.66 124 VAL A N 1
ATOM 2028 C CA . VAL A 1 146 ? 8.991 -3.531 14.698 1.00 25.40 124 VAL A CA 1
ATOM 2029 C C . VAL A 1 146 ? 8.727 -3.092 13.262 1.00 28.72 124 VAL A C 1
ATOM 2030 O O . VAL A 1 146 ? 8.416 -1.936 13.021 1.00 25.41 124 VAL A O 1
ATOM 2043 N N . GLN A 1 147 ? 8.828 -4.008 12.309 1.00 26.99 125 GLN A N 1
ATOM 2044 C CA . GLN A 1 147 ? 8.549 -3.641 10.931 1.00 27.94 125 GLN A CA 1
ATOM 2045 C C . GLN A 1 147 ? 7.085 -3.245 10.762 1.00 29.93 125 GLN A C 1
ATOM 2046 O O . GLN A 1 147 ? 6.768 -2.302 10.043 1.00 25.03 125 GLN A O 1
ATOM 2060 N N . ARG A 1 148 ? 6.189 -3.957 11.433 1.00 23.47 126 ARG A N 1
ATOM 2061 C CA . ARG A 1 148 ? 4.778 -3.602 11.403 1.00 22.22 126 ARG A CA 1
ATOM 2062 C C . ARG A 1 148 ? 4.582 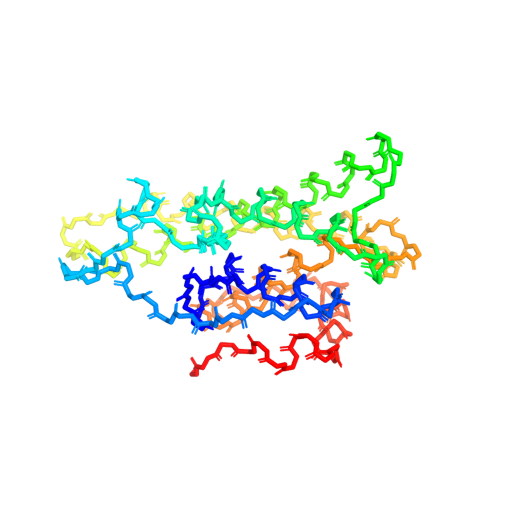-2.182 11.923 1.00 22.88 126 ARG A C 1
ATOM 2063 O O . ARG A 1 148 ? 3.881 -1.344 11.328 1.00 21.76 126 ARG A O 1
ATOM 2084 N N . GLN A 1 149 ? 5.169 -1.888 13.068 1.00 20.75 127 GLN A N 1
ATOM 2085 C CA . GLN A 1 149 ? 4.997 -0.557 13.622 1.00 19.56 127 GLN A CA 1
ATOM 2086 C C . GLN A 1 149 ? 5.604 0.518 12.728 1.00 20.06 127 GLN A C 1
ATOM 2087 O O . GLN A 1 149 ? 5.003 1.588 12.551 1.00 19.63 127 GLN A O 1
ATOM 2101 N N . ARG A 1 150 ? 6.781 0.257 12.171 1.00 21.50 128 ARG A N 1
ATOM 2102 C CA . ARG A 1 150 ? 7.398 1.234 11.290 1.00 22.36 128 ARG A CA 1
ATOM 2103 C C . ARG A 1 150 ? 6.568 1.430 10.024 1.00 22.64 128 ARG A C 1
ATOM 2104 O O . ARG A 1 150 ? 6.490 2.542 9.505 1.00 23.14 128 ARG A O 1
ATOM 2125 N N . SER A 1 151 ? 5.906 0.382 9.550 1.00 21.63 129 SER A N 1
ATOM 2126 C CA . SER A 1 151 ? 5.029 0.533 8.392 1.00 20.98 129 SER A CA 1
ATOM 2127 C C . SER A 1 151 ? 3.821 1.422 8.715 1.00 20.56 129 SER A C 1
ATOM 2128 O O . SER A 1 151 ? 3.365 2.164 7.851 1.00 22.23 129 SER A O 1
ATOM 2136 N N . LYS A 1 152 ? 3.308 1.371 9.945 1.00 18.66 130 LYS A N 1
ATOM 2137 C CA . LYS A 1 152 ? 2.191 2.218 10.323 1.00 16.91 130 LYS A CA 1
ATOM 2138 C C . LYS A 1 152 ? 2.662 3.659 10.311 1.00 21.90 130 LYS A C 1
ATOM 2139 O O . LYS A 1 152 ? 1.912 4.553 9.939 1.00 19.14 130 LYS A O 1
ATOM 2158 N N . ILE A 1 153 ? 3.887 3.899 10.776 1.00 17.96 131 ILE A N 1
ATOM 2159 C CA . ILE A 1 153 ? 4.398 5.268 10.807 1.00 17.95 131 ILE A CA 1
ATOM 2160 C C . ILE A 1 153 ? 4.463 5.816 9.381 1.00 17.54 131 ILE A C 1
ATOM 2161 O O . ILE A 1 153 ? 3.989 6.933 9.128 1.00 18.07 131 ILE A O 1
ATOM 2177 N N . ASP A 1 154 ? 5.014 5.034 8.459 1.00 18.44 132 ASP A N 1
ATOM 2178 C CA . ASP A 1 154 ? 5.138 5.454 7.065 1.00 19.11 132 ASP A CA 1
ATOM 2179 C C . ASP A 1 154 ? 3.757 5.754 6.489 1.00 20.56 132 ASP A C 1
ATOM 2180 O O . ASP A 1 154 ? 3.571 6.749 5.798 1.00 18.54 132 ASP A O 1
ATOM 2189 N N . ALA A 1 155 ? 2.802 4.873 6.746 1.00 18.03 133 ALA A N 1
ATOM 2190 C CA . ALA A 1 155 ? 1.449 5.044 6.227 1.00 18.96 133 ALA A CA 1
ATOM 2191 C C . ALA A 1 155 ? 0.772 6.265 6.830 1.00 18.93 133 ALA A C 1
ATOM 2192 O O . ALA A 1 155 ? 0.069 7.021 6.138 1.00 17.91 133 ALA A O 1
ATOM 2199 N N . ALA A 1 156 ? 0.985 6.476 8.122 1.00 15.43 134 ALA A N 1
ATOM 2200 C CA . ALA A 1 156 ? 0.379 7.631 8.783 1.00 14.19 134 ALA A CA 1
ATOM 2201 C C . ALA A 1 156 ? 0.953 8.924 8.219 1.00 16.50 134 ALA A C 1
ATOM 2202 O O . ALA A 1 156 ? 0.221 9.899 8.043 1.00 16.01 134 ALA A O 1
ATOM 2209 N N . LEU A 1 157 ? 2.261 8.952 7.979 1.00 17.26 135 LEU A N 1
ATOM 2210 C CA . LEU A 1 157 ? 2.896 10.122 7.369 1.00 16.49 135 LEU A CA 1
ATOM 2211 C C . LEU A 1 157 ? 2.310 10.417 6.006 1.00 18.50 135 LEU A C 1
ATOM 2212 O O . LEU A 1 157 ? 2.025 11.565 5.700 1.00 17.55 135 LEU A O 1
ATOM 2228 N N . THR A 1 158 ? 2.148 9.394 5.179 1.00 17.57 136 THR A N 1
ATOM 2229 C CA . THR A 1 158 ? 1.570 9.593 3.858 1.00 16.93 136 THR A CA 1
ATOM 2230 C C . THR A 1 158 ? 0.152 10.143 3.997 1.00 17.60 136 THR A C 1
ATOM 2231 O O . THR A 1 158 ? -0.241 11.043 3.257 1.00 17.94 136 THR A O 1
ATOM 2242 N N . ALA A 1 159 ? -0.619 9.609 4.928 1.00 16.66 137 ALA A N 1
ATOM 2243 C CA . ALA A 1 159 ? -1.981 10.099 5.129 1.00 16.93 137 ALA A CA 1
ATOM 2244 C C . ALA A 1 159 ? -1.989 11.539 5.611 1.00 19.32 137 ALA A C 1
ATOM 2245 O O . ALA A 1 159 ? -2.848 12.331 5.215 1.00 17.72 137 ALA A O 1
ATOM 2252 N N . MET A 1 160 ? -1.056 11.897 6.483 1.00 15.37 138 MET A N 1
ATOM 2253 C CA . MET A 1 160 ? -0.996 13.277 6.957 1.00 14.18 138 MET A CA 1
ATOM 2254 C C . MET A 1 160 ? -0.698 14.195 5.769 1.00 16.39 138 MET A C 1
ATOM 2255 O O . MET A 1 160 ? -1.289 15.271 5.655 1.00 16.25 138 MET A O 1
ATOM 2269 N N . SER A 1 161 ? 0.238 13.798 4.915 1.00 16.41 139 SER A N 1
ATOM 2270 C CA . SER A 1 161 ? 0.583 14.633 3.780 1.00 15.07 139 SER A CA 1
ATOM 2271 C C . SER A 1 161 ? -0.615 14.723 2.806 1.00 18.85 139 SER A C 1
ATOM 2272 O O . SER A 1 161 ? -0.939 15.808 2.307 1.00 17.40 139 SER A O 1
ATOM 2280 N N . THR A 1 162 ? -1.281 13.604 2.556 1.00 18.26 140 THR A N 1
ATOM 2281 C CA . THR A 1 162 ? -2.453 13.586 1.667 1.00 18.66 140 THR A CA 1
ATOM 2282 C C . THR A 1 162 ? -3.580 14.461 2.238 1.00 18.47 140 THR A C 1
ATOM 2283 O O . THR A 1 162 ? -4.211 15.244 1.511 1.00 21.67 140 THR A O 1
ATOM 2294 N N . GLY A 1 163 ? -3.786 14.365 3.546 1.00 18.09 141 GLY A N 1
ATOM 2295 C CA . GLY A 1 163 ? -4.853 15.102 4.218 1.00 18.11 141 GLY A CA 1
ATOM 2296 C C . GLY A 1 163 ? -4.614 16.592 4.280 1.00 18.25 141 GLY A C 1
ATOM 2297 O O . GLY A 1 163 ? -5.547 17.382 4.112 1.00 19.49 141 GLY A O 1
ATOM 2301 N N . LEU A 1 164 ? -3.385 17.000 4.558 1.00 16.20 142 LEU A N 1
ATOM 2302 C CA . LEU A 1 164 ? -3.045 18.418 4.623 1.00 14.98 142 LEU A CA 1
ATOM 2303 C C . LEU A 1 164 ? -3.135 19.017 3.226 1.00 16.95 142 LEU A C 1
ATOM 2304 O O . LEU A 1 164 ? -3.569 20.158 3.059 1.00 17.42 142 LEU A O 1
ATOM 2320 N N . ALA A 1 165 ? -2.662 18.269 2.241 1.00 16.85 143 ALA A N 1
ATOM 2321 C CA . ALA A 1 165 ? -2.655 18.713 0.863 1.00 17.58 143 ALA A CA 1
ATOM 2322 C C . ALA A 1 165 ? -2.029 20.106 0.761 1.00 17.34 143 ALA A C 1
ATOM 2323 O O . ALA A 1 165 ? -0.934 20.317 1.287 1.00 19.29 143 ALA A O 1
ATOM 2330 N N A ASP A 1 166 ? -2.701 21.036 0.090 0.49 19.87 144 ASP A N 1
ATOM 2331 N N B ASP A 1 166 ? -2.730 21.042 0.115 0.51 20.18 144 ASP A N 1
ATOM 2332 C CA A ASP A 1 166 ? -2.159 22.378 -0.113 0.49 18.87 144 ASP A CA 1
ATOM 2333 C CA B ASP A 1 166 ? -2.224 22.395 -0.150 0.51 18.29 144 ASP A CA 1
ATOM 2334 C C A ASP A 1 166 ? -2.856 23.413 0.781 0.49 19.57 144 ASP A C 1
ATOM 2335 C C B ASP A 1 166 ? -2.708 23.427 0.888 0.51 18.97 144 ASP A C 1
ATOM 2336 O O A ASP A 1 166 ? -2.875 24.605 0.455 0.49 20.75 144 ASP A O 1
ATOM 2337 O O B ASP A 1 166 ? -2.446 24.629 0.771 0.51 16.76 144 ASP A O 1
ATOM 2354 N N . LYS A 1 167 ? -3.415 22.951 1.902 1.00 16.89 145 LYS A N 1
ATOM 2355 C CA . LYS A 1 167 ? -4.038 23.828 2.888 1.00 15.91 145 LYS A CA 1
ATOM 2356 C C . LYS A 1 167 ? -3.019 24.479 3.815 1.00 15.56 145 LYS A C 1
ATOM 2357 O O . LYS A 1 167 ? -1.924 23.980 4.016 1.00 17.10 145 LYS A O 1
ATOM 2377 N N . THR A 1 168 ? -3.405 25.602 4.398 1.00 15.21 146 THR A N 1
ATOM 2378 C CA . THR A 1 168 ? -2.599 26.323 5.387 1.00 14.94 146 THR A CA 1
ATOM 2379 C C . THR A 1 168 ? -2.416 25.547 6.665 1.00 16.33 146 THR A C 1
ATOM 2380 O O . THR A 1 168 ? -1.286 25.395 7.160 1.00 16.42 146 THR A O 1
ATOM 2391 N N . TRP A 1 169 ? -3.525 25.044 7.194 1.00 14.76 147 TRP A N 1
ATOM 2392 C CA . TRP A 1 169 ? -3.539 24.190 8.365 1.00 14.35 147 TRP A CA 1
ATOM 2393 C C . TRP A 1 169 ? -4.318 22.920 8.041 1.00 14.61 147 TRP A C 1
ATOM 2394 O O . TRP A 1 169 ? -4.952 22.804 7.004 1.00 14.66 147 TRP A O 1
ATOM 2415 N N . CYS A 1 170 ? -4.263 21.953 8.939 1.00 13.96 148 CYS A N 1
ATOM 2416 C CA . CYS A 1 170 ? -4.854 20.646 8.666 1.00 15.07 148 CYS A CA 1
ATOM 2417 C C . CYS A 1 170 ? -6.295 20.704 8.202 1.00 16.11 148 CYS A C 1
ATOM 2418 O O . CYS A 1 170 ? -6.676 19.940 7.303 1.00 16.76 148 CYS A O 1
ATOM 2426 N N . THR A 1 171 ? -7.099 21.573 8.805 1.00 14.79 149 THR A N 1
ATOM 2427 C CA . THR A 1 171 ? -8.503 21.705 8.441 1.00 15.13 149 THR A CA 1
ATOM 2428 C C . THR A 1 171 ? -8.814 22.948 7.621 1.00 18.80 149 THR A C 1
ATOM 2429 O O . THR A 1 171 ? -9.977 23.266 7.422 1.00 21.59 149 THR A O 1
ATOM 2440 N N . GLY A 1 172 ? -7.794 23.636 7.124 1.00 13.98 150 GLY A N 1
ATOM 2441 C CA . GLY A 1 172 ? -7.999 24.778 6.244 1.00 14.99 150 GLY A CA 1
ATOM 2442 C C . GLY A 1 172 ? -7.446 26.089 6.799 1.00 15.75 150 GLY A C 1
ATOM 2443 O O . GLY A 1 172 ? -6.247 26.245 6.962 1.00 16.21 150 GLY A O 1
ATOM 2447 N N . THR A 1 173 ? -8.335 27.023 7.124 1.00 15.38 151 THR A N 1
ATOM 2448 C CA . THR A 1 173 ? -7.938 28.376 7.498 1.00 16.38 151 THR A CA 1
ATOM 2449 C C . THR A 1 173 ? -7.393 28.498 8.915 1.00 16.41 151 THR A C 1
ATOM 2450 O O . THR A 1 173 ? -6.626 29.415 9.181 1.00 17.73 151 THR A O 1
ATOM 2461 N N . HIS A 1 174 ? -7.824 27.640 9.840 1.00 14.25 152 HIS A N 1
ATOM 2462 C CA . HIS A 1 174 ? -7.521 27.863 11.252 1.00 15.85 152 HIS A CA 1
ATOM 2463 C C . HIS A 1 174 ? -6.719 26.780 11.883 1.00 13.50 152 HIS A C 1
ATOM 2464 O O . HIS A 1 174 ? -6.894 25.609 11.604 1.00 14.20 152 HIS A O 1
ATOM 2479 N N . TYR A 1 175 ? -5.848 27.218 12.789 1.00 15.35 153 TYR A N 1
ATOM 2480 C CA . TYR A 1 175 ? -5.082 26.347 13.679 1.00 14.82 153 TYR A CA 1
ATOM 2481 C C . TYR A 1 175 ? -6.010 25.700 14.701 1.00 13.86 153 TYR A C 1
ATOM 2482 O O . TYR A 1 175 ? -6.816 26.385 15.337 1.00 16.19 153 TYR A O 1
ATOM 2500 N N . THR A 1 176 ? -5.888 24.385 14.818 1.00 13.28 154 THR A N 1
ATOM 2501 C CA . THR A 1 176 ? -6.707 23.594 15.732 1.00 13.41 154 THR A CA 1
ATOM 2502 C C . THR A 1 176 ? -5.853 22.541 16.423 1.00 12.05 154 THR A C 1
ATOM 2503 O O . THR A 1 176 ? -4.654 22.395 16.185 1.00 11.97 154 THR A O 1
ATOM 2514 N N . LEU A 1 177 ? -6.514 21.781 17.288 1.00 12.95 155 LEU A N 1
ATOM 2515 C CA . LEU A 1 177 ? -5.863 20.651 17.930 1.00 12.42 155 LEU A CA 1
ATOM 2516 C C . LEU A 1 177 ? -5.281 19.667 16.920 1.00 12.16 155 LEU A C 1
ATOM 2517 O O . LEU A 1 177 ? -4.318 18.964 17.229 1.00 13.12 155 LEU A O 1
ATOM 2533 N N . ALA A 1 178 ? -5.848 19.591 15.709 1.00 11.99 156 ALA A N 1
ATOM 2534 C CA . ALA A 1 178 ? -5.261 18.749 14.688 1.00 12.96 156 ALA A CA 1
ATOM 2535 C C . ALA A 1 178 ? -3.805 19.113 14.426 1.00 11.96 156 ALA A C 1
ATOM 2536 O O . ALA A 1 178 ? -2.919 18.240 14.362 1.00 12.56 156 ALA A O 1
ATOM 2543 N N . ASP A 1 179 ? -3.565 20.410 14.263 1.00 12.07 157 ASP A N 1
ATOM 2544 C CA . ASP A 1 179 ? -2.214 20.898 14.015 1.00 12.98 157 ASP A CA 1
ATOM 2545 C C . ASP A 1 179 ? -1.299 20.659 15.188 1.00 12.12 157 ASP A C 1
ATOM 2546 O O . ASP A 1 179 ? -0.142 20.256 15.011 1.00 12.24 157 ASP A O 1
ATOM 2555 N N . VAL A 1 180 ? -1.791 20.923 16.396 1.00 11.94 158 VAL A N 1
ATOM 2556 C CA . VAL A 1 180 ? -0.995 20.644 17.595 1.00 12.36 158 VAL A CA 1
ATOM 2557 C C . VAL A 1 180 ? -0.524 19.187 17.602 1.00 11.15 158 VAL A C 1
ATOM 2558 O O . VAL A 1 180 ? 0.656 18.903 17.803 1.00 11.67 158 VAL A O 1
ATOM 2571 N N . ALA A 1 181 ? -1.462 18.284 17.379 1.00 11.48 159 ALA A N 1
ATOM 2572 C CA . ALA A 1 181 ? -1.192 16.856 17.472 1.00 12.28 159 ALA A CA 1
ATOM 2573 C C . ALA A 1 181 ? -0.186 16.430 16.396 1.00 11.84 159 ALA A C 1
ATOM 2574 O O . ALA A 1 181 ? 0.784 15.717 16.671 1.00 12.78 159 ALA A O 1
ATOM 2581 N N . VAL A 1 182 ? -0.402 16.869 15.164 1.00 12.56 160 VAL A N 1
ATOM 2582 C CA . VAL A 1 182 ? 0.505 16.548 14.066 1.00 13.17 160 VAL A CA 1
ATOM 2583 C C . VAL A 1 182 ? 1.894 17.125 14.309 1.00 11.53 160 VAL A C 1
ATOM 2584 O O . VAL A 1 182 ? 2.898 16.430 14.160 1.00 12.36 160 VAL A O 1
ATOM 2597 N N . GLY A 1 183 ? 1.962 18.371 14.776 1.00 12.16 161 GLY A N 1
ATOM 2598 C CA . GLY A 1 183 ? 3.231 18.992 15.067 1.00 13.23 161 GLY A CA 1
ATOM 2599 C C . GLY A 1 183 ? 4.028 18.246 16.119 1.00 12.97 161 GLY A C 1
ATOM 2600 O O . GLY A 1 183 ? 5.254 18.111 16.050 1.00 12.56 161 GLY A O 1
ATOM 2604 N N . CYS A 1 184 ? 3.328 17.789 17.150 1.00 13.02 162 CYS A N 1
ATOM 2605 C CA . CYS A 1 184 ? 3.968 17.008 18.204 1.00 13.71 162 CYS A CA 1
ATOM 2606 C C . CYS A 1 184 ? 4.503 15.668 17.697 1.00 12.63 162 CYS A C 1
ATOM 2607 O O . CYS A 1 184 ? 5.601 15.223 18.102 1.00 14.21 162 CYS A O 1
ATOM 2615 N N . ALA A 1 185 ? 3.754 15.047 16.790 1.00 13.11 163 ALA A N 1
ATOM 2616 C CA . ALA A 1 185 ? 4.142 13.770 16.210 1.00 13.85 163 ALA A CA 1
ATOM 2617 C C . ALA A 1 185 ? 5.378 13.942 15.328 1.00 14.73 163 ALA A C 1
ATOM 2618 O O . ALA A 1 185 ? 6.332 13.169 15.432 1.00 14.04 163 ALA A O 1
ATOM 2625 N N . LEU A 1 186 ? 5.359 14.930 14.446 1.00 14.02 164 LEU A N 1
ATOM 2626 C CA . LEU A 1 186 ? 6.478 15.114 13.540 1.00 15.08 164 LEU A CA 1
ATOM 2627 C C . LEU A 1 186 ? 7.748 15.499 14.287 1.00 14.76 164 LEU A C 1
ATOM 2628 O O . LEU A 1 186 ? 8.823 14.984 14.008 1.00 14.92 164 LEU A O 1
ATOM 2644 N N . ALA A 1 187 ? 7.609 16.370 15.295 1.00 14.82 165 ALA A N 1
ATOM 2645 C CA . ALA A 1 187 ? 8.743 16.745 16.113 1.00 14.46 165 ALA A CA 1
ATOM 2646 C C . ALA A 1 187 ? 9.292 15.556 16.908 1.00 13.61 165 ALA A C 1
ATOM 2647 O O . ALA A 1 187 ? 10.496 15.463 17.154 1.00 15.63 165 ALA A O 1
ATOM 2654 N N . TYR A 1 188 ? 8.400 14.656 17.322 1.00 14.45 166 TYR A N 1
ATOM 2655 C CA . TYR A 1 188 ? 8.850 13.456 18.019 1.00 16.17 166 TYR A CA 1
ATOM 2656 C C . TYR A 1 188 ? 9.699 12.567 17.119 1.00 16.38 166 TYR A C 1
ATOM 2657 O O . TYR A 1 188 ? 10.722 12.038 17.551 1.00 17.40 166 TYR A O 1
ATOM 2675 N N . LEU A 1 189 ? 9.282 12.411 15.860 1.00 14.54 167 LEU A N 1
ATOM 2676 C CA . LEU A 1 189 ? 10.095 11.671 14.906 1.00 16.02 167 LEU A CA 1
ATOM 2677 C C . LEU A 1 189 ? 11.446 12.340 14.699 1.00 16.37 167 LEU A C 1
ATOM 2678 O O . LEU A 1 189 ? 12.462 11.658 14.679 1.00 17.54 167 LEU A O 1
ATOM 2694 N N . ASP A 1 190 ? 11.476 13.670 14.564 1.00 15.88 168 ASP A N 1
ATOM 2695 C CA . ASP A 1 190 ? 12.779 14.372 14.491 1.00 16.87 168 ASP A CA 1
ATOM 2696 C C . ASP A 1 190 ? 13.707 14.051 15.682 1.00 17.69 168 ASP A C 1
ATOM 2697 O O . ASP A 1 190 ? 14.916 13.895 15.540 1.00 20.98 168 ASP A O 1
ATOM 2706 N N . PHE A 1 191 ? 13.088 13.983 16.854 1.00 19.03 169 PHE A N 1
ATOM 2707 C CA . PHE A 1 191 ? 13.797 13.808 18.110 1.00 19.27 169 PHE A CA 1
ATOM 2708 C C . PHE A 1 191 ? 14.276 12.372 18.300 1.00 18.93 169 PHE A C 1
ATOM 2709 O O . PHE A 1 191 ? 15.438 12.143 18.591 1.00 22.80 169 PHE A O 1
ATOM 2726 N N . ARG A 1 192 ? 13.362 11.409 18.137 1.00 18.88 170 ARG A N 1
ATOM 2727 C CA . ARG A 1 192 ? 13.676 10.008 18.466 1.00 21.21 170 ARG A CA 1
ATOM 2728 C C . ARG A 1 192 ? 13.963 9.087 17.293 1.00 21.16 170 ARG A C 1
ATOM 2729 O O . ARG A 1 192 ? 14.579 8.034 17.472 1.00 22.94 170 ARG A O 1
ATOM 2750 N N . PHE A 1 193 ? 13.498 9.470 16.108 1.00 20.75 171 PHE A N 1
ATOM 2751 C CA . PHE A 1 193 ? 13.635 8.641 14.910 1.00 20.96 171 PHE A CA 1
ATOM 2752 C C . PHE A 1 193 ? 14.171 9.449 13.729 1.00 23.00 171 PHE A C 1
ATOM 2753 O O . PHE A 1 193 ? 13.530 9.533 12.671 1.00 22.62 171 PHE A O 1
ATOM 2770 N N . PRO A 1 194 ? 15.355 10.047 13.900 1.00 23.58 172 PRO A N 1
ATOM 2771 C CA . PRO A 1 194 ? 15.892 10.852 12.796 1.00 29.65 172 PRO A CA 1
ATOM 2772 C C . PRO A 1 194 ? 16.143 10.031 11.533 1.00 29.52 172 PRO A C 1
ATOM 2773 O O . PRO A 1 194 ? 16.289 10.620 10.459 1.00 33.65 172 PRO A O 1
ATOM 2784 N N . ASP A 1 195 ? 16.167 8.704 11.658 1.00 26.22 173 ASP A N 1
ATOM 2785 C CA . ASP A 1 195 ? 16.304 7.796 10.511 1.00 28.76 173 ASP A CA 1
ATOM 2786 C C . ASP A 1 195 ? 15.058 7.674 9.637 1.00 34.89 173 ASP A C 1
ATOM 2787 O O . ASP A 1 195 ? 15.135 7.184 8.507 1.00 30.92 173 ASP A O 1
ATOM 2796 N N . ILE A 1 196 ? 13.904 8.075 10.155 1.00 24.38 174 ILE A N 1
ATOM 2797 C CA . ILE A 1 196 ? 12.683 8.062 9.370 1.00 22.73 174 ILE A CA 1
ATOM 2798 C C . ILE A 1 196 ? 12.600 9.390 8.629 1.00 24.22 174 ILE A C 1
ATOM 2799 O O . ILE A 1 196 ? 12.232 10.414 9.193 1.00 25.18 174 ILE A O 1
ATOM 2815 N N . ALA A 1 197 ? 12.947 9.359 7.339 1.00 23.05 175 ALA A N 1
ATOM 2816 C CA . ALA A 1 197 ? 13.224 10.581 6.601 1.00 29.49 175 ALA A CA 1
ATOM 2817 C C . ALA A 1 197 ? 11.977 11.248 6.024 1.00 26.62 175 ALA A C 1
ATOM 2818 O O . ALA A 1 197 ? 11.904 11.521 4.819 1.00 27.59 175 ALA A O 1
ATOM 2825 N N . TRP A 1 198 ? 11.007 11.550 6.882 1.00 20.57 176 TRP A N 1
ATOM 2826 C CA . TRP A 1 198 ? 9.758 12.125 6.416 1.00 18.44 176 TRP A CA 1
ATOM 2827 C C . TRP A 1 198 ? 9.947 13.469 5.724 1.00 21.94 176 TRP A C 1
ATOM 2828 O O . TRP A 1 198 ? 9.165 13.831 4.863 1.00 21.14 176 TRP A O 1
ATOM 2849 N N . ARG A 1 199 ? 10.975 14.212 6.107 1.00 21.02 177 ARG A N 1
ATOM 2850 C CA . ARG A 1 199 ? 11.207 15.557 5.558 1.00 21.16 177 ARG A CA 1
ATOM 2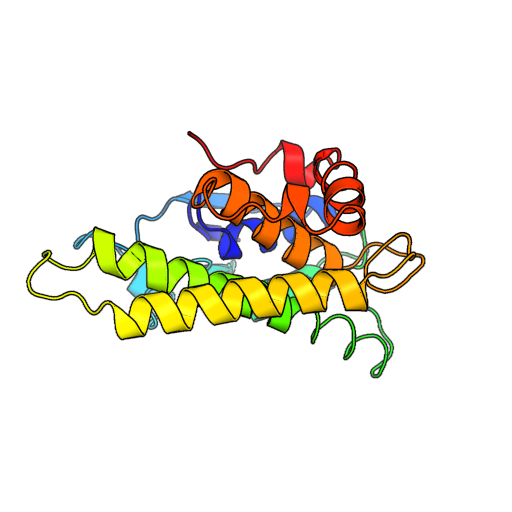851 C C . ARG A 1 199 ? 11.603 15.533 4.088 1.00 26.04 177 ARG A C 1
ATOM 2852 O O . ARG A 1 199 ? 11.326 16.469 3.344 1.00 28.48 177 ARG A O 1
ATOM 2873 N N . ASP A 1 200 ? 12.269 14.473 3.692 1.00 22.44 178 ASP A N 1
ATOM 2874 C CA . ASP A 1 200 ? 12.593 14.301 2.295 1.00 23.34 178 ASP A CA 1
ATOM 2875 C C . ASP A 1 200 ? 11.330 13.962 1.498 1.00 31.05 178 ASP A C 1
ATOM 2876 O O . ASP A 1 200 ? 11.139 14.516 0.411 1.00 34.87 178 ASP A O 1
ATOM 2885 N N . ARG A 1 201 ? 10.452 13.128 2.073 1.00 22.80 179 ARG A N 1
ATOM 2886 C CA . ARG A 1 201 ? 9.284 12.539 1.398 1.00 22.86 179 ARG A CA 1
ATOM 2887 C C . ARG A 1 201 ? 8.115 13.488 1.200 1.00 20.63 179 ARG A C 1
ATOM 2888 O O . ARG A 1 201 ? 7.377 13.344 0.230 1.00 22.99 179 ARG A O 1
ATOM 2909 N N . HIS A 1 202 ? 7.911 14.402 2.143 1.00 20.47 180 HIS A N 1
ATOM 2910 C CA . HIS A 1 202 ? 6.662 15.160 2.225 1.00 19.15 180 HIS A CA 1
ATOM 2911 C C . HIS A 1 202 ? 6.900 16.651 2.414 1.00 19.77 180 HIS A C 1
ATOM 2912 O O . HIS A 1 202 ? 6.843 17.157 3.530 1.00 18.87 180 HIS A O 1
ATOM 2927 N N . PRO A 1 203 ? 7.135 17.371 1.307 1.00 21.25 181 PRO A N 1
ATOM 2928 C CA . PRO A 1 203 ? 7.411 18.805 1.397 1.00 22.35 181 PRO A CA 1
ATOM 2929 C C . PRO A 1 203 ? 6.315 19.584 2.092 1.00 20.36 181 PRO A C 1
ATOM 2930 O O . PRO A 1 203 ? 6.625 20.545 2.803 1.00 21.08 181 PRO A O 1
ATOM 2941 N N . ASN A 1 204 ? 5.055 19.192 1.934 1.00 19.20 182 ASN A N 1
ATOM 2942 C CA . ASN A 1 204 ? 4.027 19.983 2.602 1.00 18.78 182 ASN A CA 1
ATOM 2943 C C . ASN A 1 204 ? 4.090 19.878 4.127 1.00 17.91 182 ASN A C 1
ATOM 2944 O O . ASN A 1 204 ? 3.790 20.844 4.821 1.00 16.96 182 ASN A O 1
ATOM 2955 N N . LEU A 1 205 ? 4.485 18.721 4.645 1.00 17.68 183 LEU A N 1
ATOM 2956 C CA . LEU A 1 205 ? 4.686 18.558 6.081 1.00 14.89 183 LEU A CA 1
ATOM 2957 C C . LEU A 1 205 ? 5.891 19.348 6.566 1.00 15.43 183 LEU A C 1
ATOM 2958 O O . LEU A 1 205 ? 5.866 19.867 7.684 1.00 15.80 183 LEU A O 1
ATOM 2974 N N . VAL A 1 206 ? 6.941 19.437 5.751 1.00 18.15 184 VAL A N 1
ATOM 2975 C CA . VAL A 1 206 ? 8.087 20.270 6.100 1.00 18.97 184 VAL A CA 1
ATOM 2976 C C . VAL A 1 206 ? 7.664 21.735 6.261 1.00 19.56 184 VAL A C 1
ATOM 2977 O O . VAL A 1 206 ? 8.031 22.392 7.238 1.00 19.71 184 VAL A O 1
ATOM 2990 N N . ALA A 1 207 ? 6.871 22.244 5.319 1.00 18.63 185 ALA A N 1
ATOM 2991 C CA . ALA A 1 207 ? 6.442 23.633 5.392 1.00 19.39 185 ALA A CA 1
ATOM 2992 C C . ALA A 1 207 ? 5.559 23.853 6.624 1.00 16.87 185 ALA A C 1
ATOM 2993 O O . ALA A 1 207 ? 5.675 24.859 7.325 1.00 20.16 185 ALA A O 1
ATOM 3000 N N . PHE A 1 208 ? 4.675 22.901 6.873 1.00 16.12 186 PHE A N 1
ATOM 3001 C CA . PHE A 1 208 ? 3.827 22.926 8.060 1.00 16.02 186 PHE A CA 1
ATOM 3002 C C . PHE A 1 208 ? 4.662 22.982 9.318 1.00 16.49 186 PHE A C 1
ATOM 3003 O O . PHE A 1 208 ? 4.417 23.807 10.193 1.00 17.08 186 PHE A O 1
ATOM 3020 N N . GLN A 1 209 ? 5.662 22.110 9.412 1.00 17.04 187 GLN A N 1
ATOM 3021 C CA . GLN A 1 209 ? 6.414 22.014 10.657 1.00 15.86 187 GLN A CA 1
ATOM 3022 C C . GLN A 1 209 ? 7.269 23.253 10.888 1.00 16.69 187 GLN A C 1
ATOM 3023 O O . GLN A 1 209 ? 7.437 23.710 12.026 1.00 17.31 187 GLN A O 1
ATOM 3037 N N A GLU A 1 210 ? 7.806 23.809 9.814 0.56 18.32 188 GLU A N 1
ATOM 3038 N N B GLU A 1 210 ? 7.806 23.805 9.812 0.44 18.42 188 GLU A N 1
ATOM 3039 C CA A GLU A 1 210 ? 8.614 25.020 9.911 0.56 18.80 188 GLU A CA 1
ATOM 3040 C CA B GLU A 1 210 ? 8.622 25.008 9.911 0.44 18.77 188 GLU A CA 1
ATOM 3041 C C A GLU A 1 210 ? 7.799 26.166 10.487 0.56 20.29 188 GLU A C 1
ATOM 3042 C C B GLU A 1 210 ? 7.805 26.166 10.477 0.44 20.41 188 GLU A C 1
ATOM 3043 O O A GLU A 1 210 ? 8.304 26.980 11.265 0.56 22.37 188 GLU A O 1
ATOM 3044 O O B GLU A 1 210 ? 8.320 26.994 11.232 0.44 22.59 188 GLU A O 1
ATOM 3067 N N . LYS A 1 211 ? 6.525 26.213 10.133 1.00 18.15 189 LYS A N 1
ATOM 3068 C CA . LYS A 1 211 ? 5.633 27.239 10.651 1.00 18.98 189 LYS A CA 1
ATOM 3069 C C . LYS A 1 211 ? 5.238 26.968 12.103 1.00 18.08 189 LYS A C 1
ATOM 3070 O O . LYS A 1 211 ? 5.305 27.845 12.967 1.00 19.22 189 LYS A O 1
ATOM 3089 N N . ILE A 1 212 ? 4.807 25.748 12.389 1.00 16.67 190 ILE A N 1
ATOM 3090 C CA . ILE A 1 212 ? 4.258 25.484 13.696 1.00 17.16 190 ILE A CA 1
ATOM 3091 C C . ILE A 1 212 ? 5.341 25.615 14.766 1.00 18.04 190 ILE A C 1
ATOM 3092 O O . ILE A 1 212 ? 5.053 26.030 15.902 1.00 17.37 190 ILE A O 1
ATOM 3108 N N . GLU A 1 213 ? 6.593 25.307 14.428 1.00 16.76 191 GLU A N 1
ATOM 3109 C CA . GLU A 1 213 ? 7.648 25.321 15.434 1.00 17.09 191 GLU A CA 1
ATOM 3110 C C . GLU A 1 213 ? 8.057 26.750 15.806 1.00 20.52 191 GLU A C 1
ATOM 3111 O O . GLU A 1 213 ? 8.818 26.950 16.751 1.00 20.10 191 GLU A O 1
ATOM 3123 N N . LYS A 1 214 ? 7.552 27.736 15.075 1.00 17.43 192 LYS A N 1
ATOM 3124 C CA . LYS A 1 214 ? 7.745 29.133 15.430 1.00 19.30 192 LYS A CA 1
ATOM 3125 C C . LYS A 1 214 ? 6.719 29.645 16.435 1.00 16.10 192 LYS A C 1
ATOM 3126 O O . LYS A 1 214 ? 6.858 30.762 16.946 1.00 19.13 192 LYS A O 1
ATOM 3145 N N . ARG A 1 215 ? 5.691 28.847 16.726 1.00 15.16 193 ARG A N 1
ATOM 3146 C CA . ARG A 1 215 ? 4.709 29.252 17.726 1.00 15.98 193 ARG A CA 1
ATOM 3147 C C . ARG A 1 215 ? 5.340 29.168 19.107 1.00 14.62 193 ARG A C 1
ATOM 3148 O O . ARG A 1 215 ? 6.105 28.256 19.395 1.00 14.58 193 ARG A O 1
ATOM 3169 N N . GLN A 1 216 ? 4.990 30.129 19.947 1.00 15.32 194 GLN A N 1
ATOM 3170 C CA . GLN A 1 216 ? 5.542 30.209 21.298 1.00 14.77 194 GLN A CA 1
ATOM 3171 C C . GLN A 1 216 ? 5.331 28.893 22.067 1.00 15.22 194 GLN A C 1
ATOM 3172 O O . GLN A 1 216 ? 6.218 28.440 22.808 1.00 15.50 194 GLN A O 1
ATOM 3186 N N . SER A 1 217 ? 4.163 28.295 21.918 1.00 14.80 195 SER A N 1
ATOM 3187 C CA . SER A 1 217 ? 3.848 27.066 22.622 1.00 13.63 195 SER A CA 1
ATOM 3188 C C . SER A 1 217 ? 4.796 25.921 22.269 1.00 15.09 195 SER A C 1
ATOM 3189 O O . SER A 1 217 ? 5.120 25.089 23.114 1.00 16.78 195 SER A O 1
ATOM 3197 N N . PHE A 1 218 ? 5.207 25.843 21.011 1.00 13.35 196 PHE A N 1
ATOM 3198 C CA . PHE A 1 218 ? 6.194 24.858 20.597 1.00 14.11 196 PHE A CA 1
ATOM 3199 C C . PHE A 1 218 ? 7.597 25.223 21.070 1.00 15.19 196 PHE A C 1
ATOM 3200 O O . PHE A 1 218 ? 8.330 24.373 21.589 1.00 15.02 196 PHE A O 1
ATOM 3217 N N . ILE A 1 219 ? 7.985 26.489 20.898 1.00 15.50 197 ILE A N 1
ATOM 3218 C CA . ILE A 1 219 ? 9.296 26.964 21.343 1.00 15.13 197 ILE A CA 1
ATOM 3219 C C . ILE A 1 219 ? 9.546 26.620 22.819 1.00 16.07 197 ILE A C 1
ATOM 3220 O O . ILE A 1 219 ? 10.635 26.233 23.199 1.00 18.35 197 ILE A O 1
ATOM 3236 N N . ASP A 1 220 ? 8.518 26.787 23.644 1.00 14.75 198 ASP A N 1
ATOM 3237 C CA . ASP A 1 220 ? 8.663 26.601 25.072 1.00 15.67 198 ASP A CA 1
ATOM 3238 C C . ASP A 1 220 ? 8.613 25.140 25.521 1.00 15.63 198 ASP A C 1
ATOM 3239 O O . ASP A 1 220 ? 8.866 24.865 26.675 1.00 18.61 198 ASP A O 1
ATOM 3248 N N . THR A 1 221 ? 8.259 24.224 24.631 1.00 16.00 199 THR A N 1
ATOM 3249 C CA . THR A 1 221 ? 8.060 22.810 24.979 1.00 16.13 199 THR A CA 1
ATOM 3250 C C . THR A 1 221 ? 8.945 21.840 24.196 1.00 18.86 199 THR A C 1
ATOM 3251 O O . THR A 1 221 ? 8.627 20.654 24.099 1.00 19.39 199 THR A O 1
ATOM 3262 N N . GLU A 1 222 ? 10.042 22.311 23.617 1.00 18.88 200 GLU A N 1
ATOM 3263 C CA . GLU A 1 222 ? 10.916 21.410 22.861 1.00 19.11 200 GLU A CA 1
ATOM 3264 C C . GLU A 1 222 ? 11.510 20.326 23.770 1.00 20.30 200 GLU A C 1
ATOM 3265 O O . GLU A 1 222 ? 11.865 20.605 24.939 1.00 22.75 200 GLU A O 1
ATOM 3277 N N . PRO A 1 223 ? 11.627 19.083 23.261 1.00 22.22 201 PRO A N 1
ATOM 3278 C CA . PRO A 1 223 ? 12.183 18.029 24.111 1.00 23.58 201 PRO A CA 1
ATOM 3279 C C . PRO A 1 223 ? 13.681 18.210 24.300 1.00 26.37 201 PRO A C 1
ATOM 3280 O O . PRO A 1 223 ? 14.362 18.560 23.342 1.00 35.74 201 PRO A O 1
ATOM 3291 N N . PRO A 1 224 ? 14.191 17.980 25.511 1.00 24.29 202 PRO A N 1
ATOM 3292 C CA . PRO A 1 224 ? 15.618 18.158 25.790 1.00 27.31 202 PRO A CA 1
ATOM 3293 C C . PRO A 1 224 ? 16.445 17.017 25.198 1.00 37.32 202 PRO A C 1
ATOM 3294 O O . PRO A 1 224 ? 16.000 15.869 25.258 1.00 41.99 202 PRO A O 1
ATOM 3305 N N . ARG A 1 225 ? 17.624 17.350 24.672 1.00 57.16 203 ARG A N 1
ATOM 3306 C CA . ARG A 1 225 ? 18.531 16.410 24.002 1.00 56.10 203 ARG A CA 1
ATOM 3307 C C . ARG A 1 225 ? 18.039 16.042 22.605 1.00 64.76 203 ARG A C 1
ATOM 3308 O O . ARG A 1 225 ? 18.713 15.317 21.868 1.00 72.38 203 ARG A O 1
#

Foldseek 3Di:
DEWEAALLDLLQLLLLLLCVQQVPDYHYDYFDLPDPPTPCCVADVVSDDGWDQDPVRHIDDDSVRSSVVSLPPHPGPRFADDDPVSNVQLVVLLCLLVLLVVLVVVLVCLPVVDDPVSHDPVSNVVSVVSNVVSLVVQLVQCPPAPASSHDDHHSSLSSNLSSVLSCVVPPVVPPSVVVHVVVVVSNVVVCPDPSNVVRRRDD